Protein AF-A0A7W5EPY9-F1 (afdb_monomer_lite)

Radius of gyration: 35.5 Å; chains: 1; bounding box: 70×46×92 Å

Secondary structure (DSSP, 8-state):
----------HHHHHHHHHHHHHHHTS-SSHHHHHHHHHHHHHHHHHHHHHHHHHHHHHHHTT-PPP------PPSEEEEE----EETTEE-PPPPPEEEEE-PPPPPPSS-EEEEEEETTEEEEEEE-PPPTT-SEEEEEETTS--EEEE-SS-SEEEEEEEETT-S-TT-EEEEEE-SS-BPPPEE--

Structure (mmCIF, N/CA/C/O backbone):
data_AF-A0A7W5EPY9-F1
#
_entry.id   AF-A0A7W5EPY9-F1
#
loop_
_atom_site.group_PDB
_atom_site.id
_atom_site.type_symbol
_atom_site.label_atom_id
_atom_site.label_alt_id
_atom_site.label_comp_id
_atom_site.label_asym_id
_atom_site.label_entity_id
_atom_site.label_seq_id
_atom_site.pdbx_PDB_ins_code
_atom_site.Cartn_x
_atom_site.Cartn_y
_atom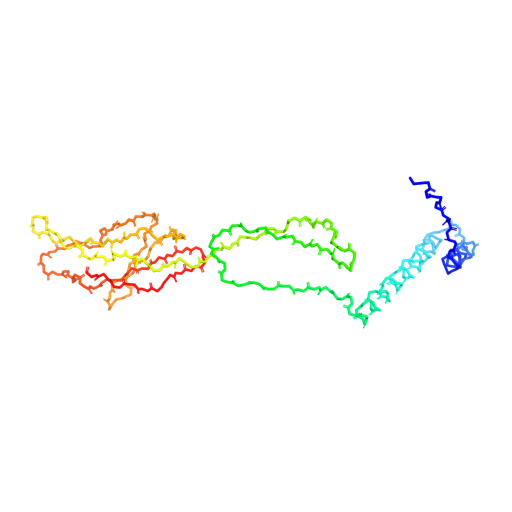_site.Cartn_z
_atom_site.occupancy
_atom_site.B_iso_or_equiv
_atom_site.auth_seq_id
_atom_site.auth_comp_id
_atom_site.auth_asym_id
_atom_site.auth_atom_id
_atom_site.pdbx_PDB_model_num
ATOM 1 N N . MET A 1 1 ? 25.653 -22.919 -32.815 1.00 35.59 1 MET A N 1
ATOM 2 C CA . MET A 1 1 ? 25.249 -22.016 -33.916 1.00 35.59 1 MET A CA 1
ATOM 3 C C . MET A 1 1 ? 26.422 -21.106 -34.260 1.00 35.59 1 MET A C 1
ATOM 5 O O . MET A 1 1 ? 26.786 -20.272 -33.445 1.00 35.59 1 MET A O 1
ATOM 9 N N . GLY A 1 2 ? 27.061 -21.311 -35.416 1.00 46.53 2 GLY A N 1
ATOM 10 C CA . GLY A 1 2 ? 28.204 -20.510 -35.875 1.00 46.53 2 GLY A CA 1
ATOM 11 C C . GLY A 1 2 ? 27.759 -19.215 -36.550 1.00 46.53 2 GLY A C 1
ATOM 12 O O . GLY A 1 2 ? 27.753 -19.130 -37.775 1.00 46.53 2 GLY A O 1
ATOM 13 N N . ILE A 1 3 ? 27.360 -18.216 -35.762 1.00 48.81 3 ILE A N 1
ATOM 14 C CA . ILE A 1 3 ? 26.998 -16.893 -36.283 1.00 48.81 3 ILE A CA 1
ATOM 15 C C . ILE A 1 3 ? 28.298 -16.128 -36.557 1.00 48.81 3 ILE A C 1
ATOM 17 O O . ILE A 1 3 ? 28.948 -15.633 -35.640 1.00 48.81 3 ILE A O 1
ATOM 21 N N . ARG A 1 4 ? 28.704 -16.042 -37.830 1.00 46.44 4 ARG A N 1
ATOM 22 C CA . ARG A 1 4 ? 29.750 -15.100 -38.250 1.00 46.44 4 ARG A CA 1
ATOM 23 C C . ARG A 1 4 ? 29.163 -13.691 -38.193 1.00 46.44 4 ARG A C 1
ATOM 25 O O . ARG A 1 4 ? 28.310 -13.352 -39.010 1.00 46.44 4 ARG A O 1
ATOM 32 N N . LEU A 1 5 ? 29.616 -12.878 -37.240 1.00 44.06 5 LEU A N 1
ATOM 33 C CA . LEU A 1 5 ? 29.269 -11.459 -37.167 1.00 44.06 5 LEU A CA 1
ATOM 34 C C . LEU A 1 5 ? 29.766 -10.763 -38.441 1.00 44.06 5 LEU A C 1
ATOM 36 O O . LEU A 1 5 ? 30.968 -10.577 -38.642 1.00 44.06 5 LEU A O 1
ATOM 40 N N . LYS A 1 6 ? 28.841 -10.409 -39.335 1.00 54.41 6 LYS A N 1
ATOM 41 C CA . LYS A 1 6 ? 29.147 -9.586 -40.504 1.00 54.41 6 LYS A CA 1
ATOM 42 C C . LYS A 1 6 ? 29.306 -8.154 -40.000 1.00 54.41 6 LYS A C 1
ATOM 44 O O . LYS A 1 6 ? 28.346 -7.575 -39.505 1.00 54.41 6 LYS A O 1
ATOM 49 N N . ARG A 1 7 ? 30.516 -7.594 -40.087 1.00 56.88 7 ARG A N 1
ATOM 50 C CA . ARG A 1 7 ? 30.752 -6.176 -39.780 1.00 56.88 7 ARG A CA 1
ATOM 51 C C . ARG A 1 7 ? 29.941 -5.347 -40.781 1.00 56.88 7 ARG A C 1
ATOM 53 O O . ARG A 1 7 ? 30.247 -5.362 -41.972 1.00 56.88 7 ARG A O 1
ATOM 60 N N . ILE A 1 8 ? 28.882 -4.693 -40.316 1.00 70.56 8 ILE A N 1
ATOM 61 C CA . ILE A 1 8 ? 28.099 -3.760 -41.128 1.00 70.56 8 ILE A CA 1
ATOM 62 C C . ILE A 1 8 ? 28.794 -2.409 -41.007 1.00 70.56 8 ILE A C 1
ATOM 64 O O . ILE A 1 8 ? 28.884 -1.854 -39.915 1.00 70.56 8 ILE A O 1
ATOM 68 N N . LYS A 1 9 ? 29.339 -1.912 -42.119 1.00 71.75 9 LYS A N 1
ATOM 69 C CA . LYS A 1 9 ? 29.852 -0.544 -42.178 1.00 71.75 9 LYS A CA 1
ATOM 70 C C . LYS A 1 9 ? 28.669 0.424 -42.195 1.00 71.75 9 LYS A C 1
ATOM 72 O O . LYS A 1 9 ? 27.777 0.274 -43.028 1.00 71.75 9 LYS A O 1
ATOM 77 N N . CYS A 1 10 ? 28.667 1.395 -41.286 1.00 80.00 10 CYS A N 1
ATOM 78 C CA . CYS A 1 10 ? 27.717 2.503 -41.299 1.00 80.00 10 CYS A CA 1
ATOM 79 C C . CYS A 1 10 ? 28.347 3.675 -42.055 1.00 80.00 10 CYS A C 1
ATOM 81 O O . CYS A 1 10 ? 29.311 4.261 -41.570 1.00 80.00 10 CYS A O 1
ATOM 83 N N . ALA A 1 11 ? 27.801 4.013 -43.226 1.00 84.25 11 ALA A N 1
ATOM 84 C CA . ALA A 1 11 ? 28.326 5.097 -44.057 1.00 84.25 11 ALA A CA 1
ATOM 85 C C . ALA A 1 11 ? 28.261 6.464 -43.352 1.00 84.25 11 ALA A C 1
ATOM 87 O O . ALA A 1 11 ? 29.165 7.276 -43.505 1.00 84.25 11 ALA A O 1
ATOM 88 N N . ALA A 1 12 ? 27.226 6.701 -42.539 1.00 83.12 12 ALA A N 1
ATOM 89 C CA . ALA A 1 12 ? 27.098 7.936 -41.768 1.00 83.12 12 ALA A CA 1
ATOM 90 C C . ALA A 1 12 ? 28.171 8.042 -40.672 1.00 83.12 12 ALA A C 1
ATOM 92 O O . ALA A 1 12 ? 28.784 9.090 -40.510 1.00 83.12 12 ALA A O 1
ATOM 93 N N . MET A 1 13 ? 28.446 6.939 -39.971 1.00 84.81 13 MET A N 1
ATOM 94 C CA . MET A 1 13 ? 29.490 6.892 -38.947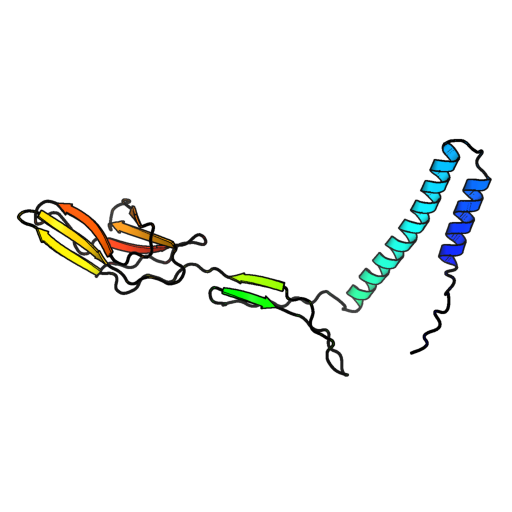 1.00 84.81 13 MET A CA 1
ATOM 95 C C . MET A 1 13 ? 30.889 7.041 -39.554 1.00 84.81 13 MET A C 1
ATOM 97 O O . MET A 1 13 ? 31.738 7.713 -38.985 1.00 84.81 13 MET A O 1
ATOM 101 N N . GLU A 1 14 ? 31.123 6.435 -40.723 1.00 88.12 14 GLU A N 1
ATOM 102 C CA . GLU A 1 14 ? 32.367 6.603 -41.484 1.00 88.12 14 GLU A CA 1
ATOM 103 C C . GLU A 1 14 ? 32.551 8.077 -41.877 1.00 88.12 14 GLU A C 1
ATOM 105 O O . GLU A 1 14 ? 33.608 8.637 -41.614 1.00 88.12 14 GLU A O 1
ATOM 110 N N . GLY A 1 15 ? 31.502 8.744 -42.372 1.00 88.69 15 GLY A N 1
ATOM 111 C CA . GLY A 1 15 ? 31.538 10.176 -42.685 1.00 88.69 15 GLY A CA 1
ATOM 112 C C . GLY A 1 15 ? 31.832 11.076 -41.480 1.00 88.69 15 GLY A C 1
ATOM 113 O O . GLY A 1 15 ? 32.671 11.962 -41.585 1.00 88.69 15 GLY A O 1
ATOM 114 N N . LEU A 1 16 ? 31.207 10.826 -40.324 1.00 89.81 16 LEU A N 1
ATOM 115 C CA . LEU A 1 16 ? 31.462 11.599 -39.097 1.00 89.81 16 LEU A CA 1
ATOM 116 C C . LEU A 1 16 ? 32.890 11.408 -38.569 1.00 89.81 16 LEU A C 1
ATOM 118 O O . LEU A 1 16 ? 33.488 12.341 -38.034 1.00 89.81 16 LEU A O 1
ATOM 122 N N . VAL A 1 17 ? 33.445 10.203 -38.721 1.00 89.06 17 VAL A N 1
ATOM 123 C CA . VAL A 1 17 ? 34.834 9.911 -38.352 1.00 89.06 17 VAL A CA 1
ATOM 124 C C . VAL A 1 17 ? 35.808 10.613 -39.294 1.00 89.06 17 VAL A C 1
ATOM 126 O O . VAL A 1 17 ? 36.791 11.175 -38.815 1.00 89.06 17 VAL A O 1
ATOM 129 N N . GLU A 1 18 ? 35.552 10.607 -40.603 1.00 91.38 18 GLU A N 1
ATOM 130 C CA . GLU A 1 18 ? 36.389 11.335 -41.562 1.00 91.38 18 GLU A CA 1
ATOM 131 C C . GLU A 1 18 ? 36.300 12.851 -41.350 1.00 91.38 18 GLU A C 1
ATOM 133 O O . GLU A 1 18 ? 37.334 13.501 -41.273 1.00 91.38 18 GLU A O 1
ATOM 138 N N . GLU A 1 19 ? 35.109 13.406 -41.110 1.00 89.94 19 GLU A N 1
ATOM 139 C CA . GLU A 1 19 ? 34.943 14.824 -40.760 1.00 89.94 19 GLU A CA 1
ATOM 140 C C . GLU A 1 19 ? 35.728 15.188 -39.488 1.00 89.94 19 GLU A C 1
ATOM 142 O O . GLU A 1 19 ? 36.407 16.213 -39.433 1.00 89.94 19 GLU A O 1
ATOM 147 N N . GLY A 1 20 ? 35.681 14.336 -38.458 1.00 89.69 20 GLY A N 1
ATOM 148 C CA . GLY A 1 20 ? 36.474 14.525 -37.244 1.00 89.69 20 GLY A CA 1
ATOM 149 C C . GLY A 1 20 ? 37.980 14.540 -37.521 1.00 89.69 20 GLY A C 1
ATOM 150 O O . GLY A 1 20 ? 38.685 15.397 -36.992 1.00 89.69 20 GLY A O 1
ATOM 151 N N . LYS A 1 21 ? 38.470 13.632 -38.375 1.00 90.50 21 LYS A N 1
ATOM 152 C CA . LYS A 1 21 ? 39.883 13.583 -38.785 1.00 90.50 21 LYS A CA 1
ATOM 153 C C . LYS A 1 21 ? 40.295 14.810 -39.587 1.00 90.50 21 LYS A C 1
ATOM 155 O O . LYS A 1 21 ? 41.324 15.391 -39.274 1.00 90.50 21 LYS A O 1
ATOM 160 N N . GLU A 1 22 ? 39.486 15.237 -40.555 1.00 91.38 22 GLU A N 1
ATOM 161 C CA . GLU A 1 22 ? 39.763 16.433 -41.359 1.00 91.38 22 GLU A CA 1
ATOM 162 C C . GLU A 1 22 ? 39.941 17.675 -40.475 1.00 91.38 22 GLU A C 1
ATOM 164 O O . GLU A 1 22 ? 40.865 18.461 -40.680 1.00 91.38 22 GLU A O 1
ATOM 169 N N . VAL A 1 23 ? 39.101 17.829 -39.445 1.00 88.56 23 VAL A N 1
ATOM 170 C CA . VAL A 1 23 ? 39.219 18.940 -38.490 1.00 88.56 23 VAL A CA 1
ATOM 171 C C . VAL A 1 23 ? 40.462 18.791 -37.603 1.00 88.56 23 VAL A C 1
ATOM 173 O O . VAL A 1 23 ? 41.144 19.779 -37.350 1.00 88.56 23 VAL A O 1
ATOM 176 N N . ILE A 1 24 ? 40.786 17.580 -37.142 1.00 90.06 24 ILE A N 1
ATOM 177 C CA . ILE A 1 24 ? 41.965 17.310 -36.298 1.00 90.06 24 ILE A CA 1
ATOM 178 C C . ILE A 1 24 ? 43.281 17.522 -37.060 1.00 90.06 24 ILE A C 1
ATOM 180 O O . ILE A 1 24 ? 44.253 17.987 -36.465 1.00 90.06 24 ILE A O 1
ATOM 184 N N . ASP A 1 25 ? 43.329 17.169 -38.343 1.00 89.88 25 ASP A N 1
ATOM 185 C CA . ASP A 1 25 ? 44.516 17.306 -39.196 1.00 89.88 25 ASP A CA 1
ATOM 186 C C . ASP A 1 25 ? 44.710 18.749 -39.693 1.00 89.88 25 ASP A C 1
ATOM 188 O O . ASP A 1 25 ? 45.819 19.139 -40.057 1.00 89.88 25 ASP A O 1
ATOM 192 N N . GLY A 1 26 ? 43.647 19.561 -39.669 1.00 88.06 26 GLY A N 1
ATOM 193 C CA . GLY A 1 26 ? 43.680 20.992 -39.979 1.00 88.06 26 GLY A CA 1
ATOM 194 C C . GLY A 1 26 ? 44.061 21.906 -38.806 1.00 88.06 26 GLY A C 1
ATOM 195 O O . GLY A 1 26 ? 44.134 23.120 -38.998 1.00 88.06 26 GLY A O 1
ATOM 196 N N . VAL A 1 27 ? 44.282 21.360 -37.604 1.00 88.88 27 VAL A N 1
ATOM 197 C CA . VAL A 1 27 ? 44.607 22.116 -36.383 1.00 88.88 27 VAL A CA 1
ATOM 198 C C . VAL A 1 27 ? 45.986 21.701 -35.866 1.00 88.88 27 VAL A C 1
ATOM 200 O O . VAL A 1 27 ? 46.282 20.513 -35.748 1.00 88.88 27 VAL A O 1
ATOM 203 N N . GLU A 1 28 ? 46.831 22.685 -35.546 1.00 90.38 28 GLU A N 1
ATOM 204 C CA . GLU A 1 28 ? 48.160 22.451 -34.964 1.00 90.38 28 GLU A CA 1
ATOM 205 C C . GLU A 1 28 ? 48.079 21.705 -33.621 1.00 90.38 28 GLU A C 1
ATOM 207 O O . GLU A 1 28 ? 47.064 21.745 -32.926 1.00 90.38 28 GLU A O 1
ATOM 212 N N . GLU A 1 29 ? 49.161 21.019 -33.241 1.00 85.69 29 GLU A N 1
ATOM 213 C CA . GLU A 1 29 ? 49.263 20.254 -31.989 1.00 85.69 29 GLU A CA 1
ATOM 214 C C . GLU A 1 29 ? 49.367 21.159 -30.746 1.00 85.69 29 GLU A C 1
ATOM 216 O O . GLU A 1 29 ? 50.409 21.264 -30.106 1.00 85.69 29 GLU A O 1
ATOM 221 N N . ASP A 1 30 ? 48.248 21.800 -30.413 1.00 91.19 30 ASP A N 1
ATOM 222 C CA . ASP A 1 30 ? 48.021 22.704 -29.279 1.00 91.19 30 ASP A CA 1
ATOM 223 C C . ASP A 1 30 ? 46.657 22.352 -28.621 1.00 91.19 30 ASP A C 1
ATOM 225 O O . ASP A 1 30 ? 45.886 21.591 -29.220 1.00 91.19 30 ASP A O 1
ATOM 229 N N . PRO A 1 31 ? 46.269 22.869 -27.431 1.00 91.88 31 PRO A N 1
ATOM 230 C CA . PRO A 1 31 ? 44.996 22.527 -26.778 1.00 91.88 31 PRO A CA 1
ATOM 231 C C . PRO A 1 31 ? 43.730 22.738 -27.624 1.00 91.88 31 PRO A C 1
ATOM 233 O O . PRO A 1 31 ? 42.675 22.176 -27.323 1.00 91.88 31 PRO A O 1
ATOM 236 N N . LEU A 1 32 ? 43.810 23.515 -28.706 1.00 88.75 32 LEU A N 1
ATOM 237 C CA . LEU A 1 32 ? 42.732 23.636 -29.685 1.00 88.75 32 LEU A CA 1
ATOM 238 C C . LEU A 1 32 ? 42.424 22.305 -30.404 1.00 88.75 32 LEU A C 1
ATOM 240 O O . LEU A 1 32 ? 41.261 22.037 -30.713 1.00 88.75 32 LEU A O 1
ATOM 244 N N . ARG A 1 33 ? 43.426 21.443 -30.628 1.00 89.75 33 ARG A N 1
ATOM 245 C CA . ARG A 1 33 ? 43.253 20.118 -31.250 1.00 89.75 33 ARG A CA 1
ATOM 246 C C . ARG A 1 33 ? 42.498 19.154 -30.339 1.00 89.75 33 ARG A C 1
ATOM 248 O O . ARG A 1 33 ? 41.654 18.397 -30.816 1.00 89.75 33 ARG A O 1
ATOM 255 N N . ASP A 1 34 ? 42.716 19.242 -29.029 1.00 89.75 34 ASP A N 1
ATOM 256 C CA . ASP A 1 34 ? 41.955 18.466 -28.043 1.00 89.75 34 ASP A CA 1
ATOM 257 C C . ASP A 1 34 ? 40.475 18.875 -28.046 1.00 89.75 34 ASP A C 1
ATOM 259 O O . ASP A 1 34 ? 39.581 18.025 -28.037 1.00 89.75 34 ASP A O 1
ATOM 263 N N . ALA A 1 35 ? 40.195 20.179 -28.143 1.00 90.69 35 ALA A N 1
ATOM 264 C CA . ALA A 1 35 ? 38.830 20.678 -28.282 1.00 90.69 35 ALA A CA 1
ATOM 265 C C . ALA A 1 35 ? 38.170 20.211 -29.595 1.00 90.69 35 ALA A C 1
ATOM 267 O O . ALA A 1 35 ? 36.990 19.849 -29.593 1.00 90.69 35 ALA A O 1
ATOM 268 N N . ALA A 1 36 ? 38.921 20.164 -30.701 1.00 88.88 36 ALA A N 1
ATOM 269 C CA . ALA A 1 36 ? 38.451 19.623 -31.976 1.00 88.88 36 ALA A CA 1
ATOM 270 C C . ALA A 1 36 ? 38.116 18.124 -31.889 1.00 88.88 36 ALA A C 1
ATOM 272 O O . ALA A 1 36 ? 37.066 17.698 -32.376 1.00 88.88 36 ALA A O 1
ATOM 273 N N . LEU A 1 37 ? 38.952 17.338 -31.205 1.00 89.69 37 LEU A N 1
ATOM 274 C CA . LEU A 1 37 ? 38.720 15.912 -30.976 1.00 8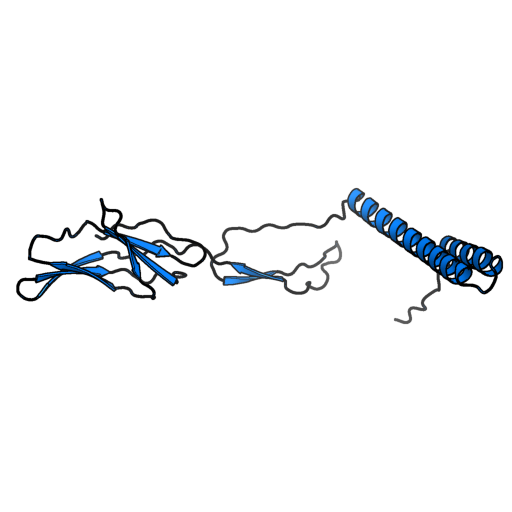9.69 37 LEU A CA 1
ATOM 275 C C . LEU A 1 37 ? 37.461 15.665 -30.130 1.00 89.69 37 LEU A C 1
ATOM 277 O O . LEU A 1 37 ? 36.630 14.827 -30.487 1.00 89.69 37 LEU A O 1
ATOM 281 N N . ILE A 1 38 ? 37.264 16.446 -29.064 1.00 91.62 38 ILE A N 1
ATOM 282 C CA . ILE A 1 38 ? 36.033 16.416 -28.258 1.00 91.62 38 ILE A CA 1
ATOM 283 C C . ILE A 1 38 ? 34.816 16.796 -29.113 1.00 91.62 38 ILE A C 1
ATOM 285 O O . ILE A 1 38 ? 33.770 16.151 -29.029 1.00 91.62 38 ILE A O 1
ATOM 289 N N . GLY A 1 39 ? 34.944 17.814 -29.967 1.00 89.50 39 GLY A N 1
ATOM 290 C CA . GLY A 1 39 ? 33.897 18.225 -30.902 1.00 89.50 39 GLY A CA 1
ATOM 291 C C . GLY A 1 39 ? 33.489 17.109 -31.870 1.00 89.50 39 GLY A C 1
ATOM 292 O O . GLY A 1 39 ? 32.295 16.879 -32.065 1.00 89.50 39 GLY A O 1
ATOM 293 N N . GLY A 1 40 ? 34.462 16.381 -32.426 1.00 89.12 40 GLY A N 1
ATOM 294 C CA . GLY A 1 40 ? 34.223 15.205 -33.267 1.00 89.12 40 GLY A CA 1
ATOM 295 C C . GLY A 1 40 ? 33.502 14.081 -32.516 1.00 89.12 40 GLY A C 1
ATOM 296 O O . GLY A 1 40 ? 32.501 13.558 -33.006 1.00 89.12 40 GLY A O 1
ATOM 297 N N . GLY A 1 41 ? 33.938 13.773 -31.289 1.00 91.00 41 GLY A N 1
ATOM 298 C CA . GLY A 1 41 ? 33.266 12.800 -30.420 1.00 91.00 41 GLY A CA 1
ATOM 299 C C . GLY A 1 41 ? 31.813 13.180 -30.119 1.00 91.00 41 GLY A C 1
ATOM 300 O O . GLY A 1 41 ? 30.908 12.363 -30.266 1.00 91.00 41 GLY A O 1
ATOM 301 N N . ASN A 1 42 ? 31.555 14.451 -29.808 1.00 90.38 42 ASN A N 1
ATOM 302 C CA . ASN A 1 42 ? 30.199 14.939 -29.551 1.00 90.38 42 ASN A CA 1
ATOM 303 C C . ASN A 1 42 ? 29.271 14.806 -30.766 1.00 90.38 42 ASN A C 1
ATOM 305 O O . ASN A 1 42 ? 28.080 14.552 -30.590 1.00 90.38 42 ASN A O 1
ATOM 309 N N . LYS A 1 43 ? 29.773 14.987 -31.995 1.00 90.00 43 LYS A N 1
ATOM 310 C CA . LYS A 1 43 ? 28.966 14.801 -33.215 1.00 90.00 43 LYS A CA 1
ATOM 311 C C . LYS A 1 43 ? 28.536 13.346 -33.392 1.00 90.00 43 LYS A C 1
ATOM 313 O O . LYS A 1 43 ? 27.389 13.091 -33.753 1.00 90.00 43 LYS A O 1
ATOM 318 N N . VAL A 1 44 ? 29.434 12.412 -33.089 1.00 88.38 44 VAL A N 1
ATOM 319 C CA . VAL A 1 44 ? 29.145 10.976 -33.089 1.00 88.38 44 VAL A CA 1
ATOM 320 C C . VAL A 1 44 ? 28.068 10.630 -32.054 1.00 88.38 44 VAL A C 1
ATOM 322 O O . VAL A 1 44 ? 27.062 10.017 -32.405 1.00 88.38 44 VAL A O 1
ATOM 325 N N . GLU A 1 45 ? 28.208 11.104 -30.815 1.00 87.38 45 GLU A N 1
ATOM 326 C CA . GLU A 1 45 ? 27.212 10.880 -29.754 1.00 87.38 45 GLU A CA 1
ATOM 327 C C . GLU A 1 45 ? 25.828 11.437 -30.134 1.00 87.38 45 GLU A C 1
ATOM 329 O O . GLU A 1 45 ? 24.799 10.789 -29.936 1.00 87.38 45 GLU A O 1
ATOM 334 N N . HIS A 1 46 ? 25.773 12.623 -30.754 1.00 90.06 46 HIS A N 1
ATOM 335 C CA . HIS A 1 46 ? 24.506 13.198 -31.218 1.00 90.06 46 HIS A CA 1
ATOM 336 C C . HIS A 1 46 ? 23.849 12.379 -32.335 1.00 90.06 46 HIS A C 1
ATOM 338 O O . HIS A 1 46 ? 22.618 12.305 -32.376 1.00 90.06 46 HIS A O 1
ATOM 344 N N . TYR A 1 47 ? 24.629 11.753 -33.221 1.00 89.12 47 TYR A N 1
ATOM 345 C CA . TYR A 1 47 ? 24.098 10.855 -34.248 1.00 89.12 47 TYR A CA 1
ATOM 346 C C . TYR A 1 47 ? 23.417 9.630 -33.625 1.00 89.12 47 TYR A C 1
ATOM 348 O O . TYR A 1 47 ? 22.306 9.261 -34.025 1.00 89.12 47 TYR A O 1
ATOM 356 N N . ASP A 1 48 ? 24.037 9.046 -32.601 1.00 84.75 48 ASP A N 1
ATOM 357 C CA . ASP A 1 48 ? 23.475 7.916 -31.866 1.00 84.75 48 ASP A CA 1
ATOM 358 C C . ASP A 1 48 ? 22.210 8.325 -31.104 1.00 84.75 48 ASP A C 1
ATOM 360 O O . ASP A 1 48 ? 21.167 7.680 -31.242 1.00 84.75 48 ASP A O 1
ATOM 364 N N . ILE A 1 49 ? 22.241 9.445 -30.377 1.00 88.12 49 ILE A N 1
ATOM 365 C CA . ILE A 1 49 ? 21.070 9.978 -29.661 1.00 88.12 49 ILE A CA 1
ATOM 366 C C . ILE A 1 49 ? 19.906 10.241 -30.625 1.00 88.12 49 ILE A C 1
ATOM 368 O O . ILE A 1 49 ? 18.770 9.854 -30.335 1.00 88.12 49 ILE A O 1
ATOM 372 N N . ALA A 1 50 ? 20.164 10.860 -31.782 1.00 88.75 50 ALA A N 1
ATOM 373 C CA . ALA A 1 50 ? 19.140 11.118 -32.793 1.00 88.75 50 ALA A CA 1
ATOM 374 C C . ALA A 1 50 ? 18.555 9.813 -33.357 1.00 88.75 50 ALA A C 1
ATOM 376 O O . ALA A 1 50 ? 17.335 9.689 -33.513 1.00 88.75 50 ALA A O 1
ATOM 377 N N . SER A 1 51 ? 19.407 8.819 -33.611 1.00 85.44 51 SER A N 1
ATOM 378 C CA . SER A 1 51 ? 19.000 7.508 -34.120 1.00 85.44 51 SER A CA 1
ATOM 379 C C . SER A 1 51 ? 18.139 6.749 -33.105 1.00 85.44 51 SER A C 1
ATOM 381 O O . SER A 1 51 ? 17.024 6.331 -33.429 1.00 85.44 51 SER A O 1
ATOM 383 N N . TYR A 1 52 ? 18.592 6.631 -31.854 1.00 83.62 52 TYR A N 1
ATOM 384 C CA . TYR A 1 52 ? 17.831 5.977 -30.785 1.00 83.62 52 TYR A CA 1
ATOM 385 C C . TYR A 1 52 ? 16.535 6.727 -30.459 1.00 83.62 52 TYR A C 1
ATOM 387 O O . TYR A 1 52 ? 15.483 6.101 -30.311 1.00 83.62 52 TYR A O 1
ATOM 395 N N . GLY A 1 53 ? 16.576 8.060 -30.410 1.00 87.62 53 GLY A N 1
ATOM 396 C CA . GLY A 1 53 ? 15.393 8.894 -30.208 1.00 87.62 53 GLY A CA 1
ATOM 397 C C . GLY A 1 53 ? 14.336 8.672 -31.292 1.00 87.62 53 GLY A C 1
ATOM 398 O O . GLY A 1 53 ? 13.156 8.490 -30.981 1.00 87.62 53 GLY A O 1
ATOM 399 N N . THR A 1 54 ? 14.763 8.591 -32.556 1.00 87.81 54 THR A N 1
ATOM 400 C CA . THR A 1 54 ? 13.885 8.303 -33.700 1.00 87.81 54 THR A CA 1
ATOM 401 C C . THR A 1 54 ? 13.289 6.899 -33.610 1.00 87.81 54 THR A C 1
ATOM 403 O O . THR A 1 54 ? 12.085 6.733 -33.796 1.00 87.81 54 THR A O 1
ATOM 406 N N . LEU A 1 55 ? 14.089 5.887 -33.258 1.00 81.88 55 LEU A N 1
ATOM 407 C CA . LEU A 1 55 ? 13.604 4.515 -33.079 1.00 81.88 55 LEU A CA 1
ATOM 408 C C . LEU A 1 55 ? 12.554 4.410 -31.967 1.00 81.88 55 LEU A C 1
ATOM 410 O O . LEU A 1 55 ? 11.525 3.767 -32.163 1.00 81.88 55 LEU A O 1
ATOM 414 N N . ILE A 1 56 ? 12.763 5.075 -30.828 1.00 80.75 56 ILE A N 1
ATOM 415 C CA . ILE A 1 56 ? 11.781 5.120 -29.734 1.00 80.75 56 ILE A CA 1
ATOM 416 C C . ILE A 1 56 ? 10.494 5.814 -30.193 1.00 80.75 56 ILE A C 1
ATOM 418 O O . ILE A 1 56 ? 9.397 5.342 -29.889 1.00 80.75 56 ILE A O 1
ATOM 422 N N . ALA A 1 57 ? 10.603 6.930 -30.919 1.00 85.06 57 ALA A N 1
ATOM 423 C CA . ALA A 1 57 ? 9.444 7.649 -31.439 1.00 85.06 57 ALA A CA 1
ATOM 424 C C . ALA A 1 57 ? 8.636 6.791 -32.428 1.00 85.06 57 ALA A C 1
ATOM 426 O O . ALA A 1 57 ? 7.411 6.722 -32.321 1.00 85.06 57 ALA A O 1
ATOM 427 N N . LEU A 1 58 ? 9.310 6.080 -33.334 1.00 83.25 58 LEU A N 1
ATOM 428 C CA . LEU A 1 58 ? 8.677 5.146 -34.266 1.00 83.25 58 LEU A CA 1
ATOM 429 C C . LEU A 1 58 ? 8.045 3.952 -33.543 1.00 83.25 58 LEU A C 1
ATOM 431 O O . LEU A 1 58 ? 6.906 3.601 -33.836 1.00 83.25 58 LEU A O 1
ATOM 435 N N . ALA A 1 59 ? 8.732 3.365 -32.559 1.00 80.25 59 ALA A N 1
ATOM 436 C CA . ALA A 1 59 ? 8.187 2.282 -31.743 1.00 80.25 59 ALA A CA 1
ATOM 437 C C . ALA A 1 59 ? 6.888 2.708 -31.040 1.00 80.25 59 ALA A C 1
ATOM 439 O O . ALA A 1 59 ? 5.900 1.977 -31.074 1.00 80.25 59 ALA A O 1
ATOM 440 N N . LYS A 1 60 ? 6.848 3.930 -30.491 1.00 80.69 60 LYS A N 1
ATOM 441 C CA . LYS A 1 60 ? 5.630 4.511 -29.907 1.00 80.69 60 LYS A CA 1
ATOM 442 C C . LYS A 1 60 ? 4.507 4.673 -30.938 1.00 80.69 60 LYS A C 1
ATOM 444 O O . LYS A 1 60 ? 3.377 4.308 -30.633 1.00 80.69 60 LYS A O 1
ATOM 449 N N . GLN A 1 61 ? 4.803 5.175 -32.141 1.00 80.19 61 GLN A N 1
ATOM 450 C CA . GLN A 1 61 ? 3.810 5.317 -33.223 1.00 80.19 61 GLN A CA 1
ATOM 451 C C . GLN A 1 61 ? 3.241 3.969 -33.684 1.00 80.19 61 GLN A C 1
ATOM 453 O O . GLN A 1 61 ? 2.061 3.866 -34.001 1.00 80.19 61 GLN A O 1
ATOM 458 N N . LEU A 1 62 ? 4.063 2.920 -33.670 1.00 80.12 62 LEU A N 1
ATOM 459 C CA . LEU A 1 62 ? 3.660 1.551 -33.996 1.00 80.12 62 LEU A CA 1
ATOM 460 C C . LEU A 1 62 ? 2.947 0.830 -32.836 1.00 80.12 62 LEU A C 1
ATOM 462 O O . LEU A 1 62 ? 2.637 -0.353 -32.948 1.00 80.12 62 LEU A O 1
ATOM 466 N N . GLY A 1 63 ? 2.688 1.517 -31.719 1.00 74.81 63 GLY A N 1
ATOM 467 C CA . GLY A 1 63 ? 1.997 0.943 -30.565 1.00 74.81 63 GLY A CA 1
ATOM 468 C C . GLY A 1 63 ? 2.863 0.022 -29.701 1.00 74.81 63 GLY A C 1
ATOM 469 O O . GLY A 1 63 ? 2.344 -0.590 -28.770 1.00 74.81 63 GLY A O 1
ATOM 470 N N . TYR A 1 64 ? 4.180 -0.043 -29.935 1.00 74.75 64 TYR A N 1
ATOM 471 C CA . TYR A 1 64 ? 5.143 -0.701 -29.044 1.00 74.75 64 TYR A CA 1
ATOM 472 C C . TYR A 1 64 ? 5.434 0.184 -27.821 1.00 74.75 64 TYR A C 1
ATOM 474 O O . TYR A 1 64 ? 6.562 0.610 -27.571 1.00 74.75 64 TYR A O 1
ATOM 482 N N . GLY A 1 65 ? 4.376 0.517 -27.082 1.00 67.94 65 GLY A N 1
ATOM 483 C CA . GLY A 1 65 ? 4.442 1.264 -25.834 1.00 67.94 65 GLY A CA 1
ATOM 484 C C . GLY A 1 65 ? 4.742 0.361 -24.639 1.00 67.94 65 GLY A C 1
ATOM 485 O O . GLY A 1 65 ? 4.520 -0.849 -24.673 1.00 67.94 65 GLY A O 1
ATOM 486 N N . ALA A 1 66 ? 5.219 0.963 -23.550 1.00 69.25 66 ALA A N 1
ATOM 487 C CA . ALA A 1 66 ? 5.273 0.281 -22.265 1.00 69.25 66 ALA A CA 1
ATOM 488 C C . ALA A 1 66 ? 3.840 -0.060 -21.825 1.00 69.25 66 ALA A C 1
ATOM 490 O O . ALA A 1 66 ? 3.019 0.835 -21.624 1.00 69.25 66 ALA A O 1
ATOM 491 N N . GLY A 1 67 ? 3.535 -1.352 -21.707 1.00 70.69 67 GLY A N 1
ATOM 492 C CA . GLY A 1 67 ? 2.272 -1.807 -21.136 1.00 70.69 67 GLY A CA 1
ATOM 493 C C . GLY A 1 67 ? 2.247 -1.549 -19.633 1.00 70.69 67 GLY A C 1
ATOM 494 O O . GLY A 1 67 ? 3.248 -1.760 -18.947 1.00 70.69 67 GLY A O 1
ATOM 495 N N . SER A 1 68 ? 1.105 -1.114 -19.111 1.00 77.44 68 SER A N 1
ATOM 496 C CA . SER A 1 68 ? 0.851 -1.064 -17.674 1.00 77.44 68 SER A CA 1
ATOM 497 C C . SER A 1 68 ? -0.301 -1.998 -17.326 1.00 77.44 68 SER A C 1
ATOM 499 O O . SER A 1 68 ? -1.259 -2.158 -18.081 1.00 77.44 68 SER A O 1
ATOM 501 N N . TRP A 1 69 ? -0.188 -2.644 -16.172 1.00 83.31 69 TRP A N 1
ATOM 502 C CA . TRP A 1 69 ? -1.251 -3.447 -15.588 1.00 83.31 69 TRP A CA 1
ATOM 503 C C . TRP A 1 69 ? -1.443 -3.006 -14.143 1.00 83.31 69 TRP A C 1
ATOM 505 O O . TRP A 1 69 ? -0.469 -2.793 -13.420 1.00 83.31 69 TRP A O 1
ATOM 515 N N . ALA A 1 70 ? -2.700 -2.851 -13.739 1.00 84.19 70 ALA A N 1
ATOM 516 C CA . ALA A 1 70 ? -3.068 -2.414 -12.403 1.00 84.19 70 ALA A CA 1
ATOM 517 C C . ALA A 1 70 ? -3.889 -3.498 -11.700 1.00 84.19 70 ALA A C 1
ATOM 519 O O . ALA A 1 70 ? -4.747 -4.142 -12.301 1.00 84.19 70 ALA A O 1
ATOM 520 N N . THR A 1 71 ? -3.641 -3.665 -10.403 1.00 84.06 71 THR A N 1
ATOM 521 C CA . THR A 1 71 ? -4.390 -4.549 -9.503 1.00 84.06 71 THR A CA 1
ATOM 522 C C . THR A 1 71 ? -4.688 -3.804 -8.212 1.00 84.06 71 THR A C 1
ATOM 524 O O . THR A 1 71 ? -3.863 -3.026 -7.739 1.00 84.06 71 THR A O 1
ATOM 527 N N . SER A 1 72 ? -5.855 -4.060 -7.627 1.00 87.62 72 SER A N 1
ATOM 528 C CA . SER A 1 72 ? -6.281 -3.515 -6.334 1.00 87.62 72 SER A CA 1
ATOM 529 C C . SER A 1 72 ? -6.786 -4.635 -5.416 1.00 87.62 72 SER A C 1
ATOM 531 O O . SER A 1 72 ? -6.867 -5.790 -5.834 1.00 87.62 72 SER A O 1
ATOM 533 N N . GLY A 1 73 ? -7.078 -4.309 -4.151 1.00 84.94 73 GLY A N 1
ATOM 534 C CA . GLY A 1 73 ? -7.718 -5.237 -3.208 1.00 84.94 73 GLY A CA 1
ATOM 535 C C . GLY A 1 73 ? -6.820 -6.352 -2.668 1.00 84.94 73 GLY A C 1
ATOM 536 O O . GLY A 1 73 ? -7.321 -7.396 -2.259 1.00 84.94 73 GLY A O 1
ATOM 537 N N . ARG A 1 74 ? -5.495 -6.170 -2.676 1.00 89.50 74 ARG A N 1
ATOM 538 C CA . ARG A 1 74 ? -4.574 -7.149 -2.090 1.00 89.50 74 ARG A CA 1
ATOM 539 C C . ARG A 1 74 ? -4.526 -7.004 -0.571 1.00 89.50 74 ARG A C 1
ATOM 541 O O . ARG A 1 74 ? -4.398 -5.894 -0.062 1.00 89.50 74 ARG A O 1
ATOM 548 N N . GLY A 1 75 ? -4.617 -8.131 0.132 1.00 88.56 75 GLY A N 1
ATOM 549 C CA . GLY A 1 75 ? -4.403 -8.178 1.578 1.00 88.56 75 GLY A CA 1
ATOM 550 C C . GLY A 1 75 ? -2.943 -7.913 1.944 1.00 88.56 75 GLY A C 1
ATOM 551 O O . GLY A 1 75 ? -2.074 -7.892 1.066 1.00 88.56 75 GLY A O 1
ATOM 552 N N . ASP A 1 76 ? -2.684 -7.739 3.236 1.00 88.50 76 ASP A N 1
ATOM 553 C CA . ASP A 1 76 ? -1.342 -7.466 3.749 1.00 88.50 76 ASP A CA 1
ATOM 554 C C . ASP A 1 76 ? -0.369 -8.589 3.395 1.00 88.50 76 ASP A C 1
ATOM 556 O O . ASP A 1 76 ? -0.682 -9.776 3.510 1.00 88.50 76 ASP A O 1
ATOM 560 N N . GLY A 1 77 ? 0.824 -8.206 2.953 1.00 88.56 77 GLY A N 1
ATOM 561 C CA . GLY A 1 77 ? 1.865 -9.152 2.579 1.00 88.56 77 GLY A CA 1
ATOM 562 C C . GLY A 1 77 ? 2.780 -8.640 1.478 1.00 88.56 77 GLY A C 1
ATOM 563 O O . GLY A 1 77 ? 2.574 -7.578 0.891 1.00 88.56 77 GLY A O 1
ATOM 564 N N . THR A 1 78 ? 3.810 -9.428 1.190 1.00 93.19 78 THR A N 1
ATOM 565 C CA . THR A 1 78 ? 4.776 -9.135 0.131 1.00 93.19 78 THR A CA 1
ATOM 566 C C . THR A 1 78 ? 4.421 -9.930 -1.115 1.00 93.19 78 THR A C 1
ATOM 568 O O . THR A 1 78 ? 4.349 -11.157 -1.080 1.00 93.19 78 THR A O 1
ATOM 571 N N . TYR A 1 79 ? 4.232 -9.234 -2.232 1.00 91.56 79 TYR A N 1
ATOM 572 C CA . TYR A 1 79 ? 3.907 -9.829 -3.522 1.00 91.56 79 TYR A CA 1
ATOM 573 C C . TYR A 1 79 ? 5.064 -9.653 -4.493 1.00 91.56 79 TYR A C 1
ATOM 575 O O . TYR A 1 79 ? 5.686 -8.595 -4.539 1.00 91.56 79 TYR A O 1
ATOM 583 N N . ALA A 1 80 ? 5.316 -10.683 -5.294 1.00 93.62 80 ALA A N 1
ATOM 584 C CA . ALA A 1 80 ? 6.271 -10.659 -6.389 1.00 93.62 80 ALA A CA 1
ATOM 585 C C . ALA A 1 80 ? 5.523 -10.706 -7.727 1.00 93.62 80 ALA A C 1
ATOM 587 O O . ALA A 1 80 ? 4.629 -11.534 -7.907 1.00 93.62 80 ALA A O 1
ATOM 588 N N . TYR A 1 81 ? 5.904 -9.839 -8.662 1.00 91.12 81 TYR A N 1
ATOM 589 C CA . TYR A 1 81 ? 5.367 -9.799 -10.018 1.00 91.12 81 TYR A CA 1
ATOM 590 C C . TYR A 1 81 ? 6.474 -10.023 -11.032 1.00 91.12 81 TYR A C 1
ATOM 592 O O . TYR A 1 81 ? 7.563 -9.464 -10.919 1.00 91.12 81 TYR A O 1
ATOM 600 N N . VAL A 1 82 ? 6.166 -10.823 -12.044 1.00 93.50 82 VAL A N 1
ATOM 601 C CA . VAL A 1 82 ? 7.021 -11.058 -13.204 1.00 93.50 82 VAL A CA 1
ATOM 602 C C . VAL A 1 82 ? 6.211 -10.809 -14.463 1.00 93.50 82 VAL A C 1
ATOM 604 O O . VAL A 1 82 ? 4.996 -11.013 -14.477 1.00 93.50 82 VAL A O 1
ATOM 607 N N . VAL A 1 83 ? 6.887 -10.379 -15.519 1.00 90.12 83 VAL A N 1
ATOM 608 C CA . VAL A 1 83 ? 6.293 -10.217 -16.845 1.00 90.12 83 VAL A CA 1
ATOM 609 C C . VAL A 1 83 ? 7.039 -11.091 -17.842 1.00 90.12 83 VAL A C 1
ATOM 611 O O . VAL A 1 83 ? 8.256 -11.235 -17.757 1.00 90.12 83 VAL A O 1
ATOM 614 N N . ALA A 1 84 ? 6.315 -11.674 -18.790 1.00 91.56 84 ALA A N 1
ATOM 615 C CA . ALA A 1 84 ? 6.891 -12.413 -19.906 1.00 91.56 84 ALA A CA 1
ATOM 616 C C . ALA A 1 84 ? 6.355 -11.833 -21.214 1.00 91.56 84 ALA A C 1
ATOM 618 O O . ALA A 1 84 ? 5.165 -11.538 -21.333 1.00 91.56 84 ALA A O 1
ATOM 619 N N . ALA A 1 85 ? 7.237 -11.662 -22.197 1.00 88.69 85 ALA A N 1
ATOM 620 C CA . ALA A 1 85 ? 6.839 -11.242 -23.533 1.00 88.69 85 ALA A CA 1
ATOM 621 C C . ALA A 1 85 ? 6.334 -12.456 -24.320 1.00 88.69 85 ALA A C 1
ATOM 623 O O . ALA A 1 85 ? 7.012 -13.483 -24.374 1.00 88.69 85 ALA A O 1
ATOM 624 N N . CYS A 1 86 ? 5.166 -12.330 -24.945 1.00 88.12 86 CYS A N 1
ATOM 625 C CA . CYS A 1 86 ? 4.544 -13.400 -25.717 1.00 88.12 86 CYS A CA 1
ATOM 626 C C . CYS A 1 86 ? 4.279 -12.967 -27.159 1.00 88.12 86 CYS A C 1
ATOM 628 O O . CYS A 1 86 ? 4.002 -11.800 -27.430 1.00 88.12 86 CYS A O 1
ATOM 630 N N . ASN A 1 87 ? 4.336 -13.923 -28.082 1.00 88.06 87 ASN A N 1
ATOM 631 C CA . ASN A 1 87 ? 3.887 -13.781 -29.463 1.00 88.06 87 ASN A CA 1
ATOM 632 C C . ASN A 1 87 ? 3.084 -15.030 -29.885 1.00 88.06 87 ASN A C 1
ATOM 634 O O . ASN A 1 87 ? 2.809 -15.906 -29.067 1.00 88.06 87 ASN A O 1
ATOM 638 N N . ALA A 1 88 ? 2.710 -15.131 -31.165 1.00 90.94 88 ALA A N 1
ATOM 639 C CA . ALA A 1 88 ? 1.923 -16.257 -31.683 1.00 90.94 88 ALA A CA 1
ATOM 640 C C . ALA A 1 88 ? 2.604 -17.637 -31.534 1.00 90.94 88 ALA A C 1
ATOM 642 O O . ALA A 1 88 ? 1.923 -18.657 -31.565 1.00 90.94 88 ALA A O 1
ATOM 643 N N . GLY A 1 89 ? 3.930 -17.678 -31.377 1.00 92.69 89 GLY A N 1
ATOM 644 C CA . GLY A 1 89 ? 4.701 -18.903 -31.157 1.00 92.69 89 GLY A CA 1
ATOM 645 C C . GLY A 1 89 ? 4.894 -19.271 -29.683 1.00 92.69 89 GLY A C 1
ATOM 646 O O . GLY A 1 89 ? 5.454 -20.328 -29.405 1.00 92.69 89 GLY A O 1
ATOM 647 N N . GLY A 1 90 ? 4.453 -18.426 -28.746 1.00 92.19 90 GLY A N 1
ATOM 648 C CA . GLY A 1 90 ? 4.554 -18.664 -27.306 1.00 92.19 90 GLY A CA 1
ATOM 649 C C . GLY A 1 90 ? 5.171 -17.500 -26.531 1.00 92.19 90 GLY A C 1
ATOM 650 O O . GLY A 1 90 ? 5.384 -16.407 -27.057 1.00 92.19 90 GLY A O 1
ATOM 651 N N . CYS A 1 91 ? 5.441 -17.743 -25.249 1.00 95.25 91 CYS A N 1
ATOM 652 C CA . CYS A 1 91 ? 6.030 -16.769 -24.334 1.00 95.25 91 CYS A CA 1
ATOM 653 C C . CYS A 1 91 ? 7.513 -17.050 -24.094 1.00 95.25 91 CYS A C 1
ATOM 655 O O . CYS A 1 91 ? 7.935 -18.203 -24.000 1.00 95.25 91 CYS A O 1
ATOM 657 N N . GLY A 1 92 ? 8.297 -15.981 -23.976 1.00 93.38 92 GLY A N 1
ATOM 658 C CA . GLY A 1 92 ? 9.666 -16.042 -23.486 1.00 93.38 92 GLY A CA 1
ATOM 659 C C . GLY A 1 92 ? 9.739 -16.317 -21.977 1.00 93.38 92 GLY A C 1
ATOM 660 O O . GLY A 1 92 ? 8.710 -16.476 -21.315 1.00 93.38 92 GLY A O 1
ATOM 661 N N . PRO A 1 93 ? 10.956 -16.361 -21.411 1.00 95.00 93 PRO A N 1
ATOM 662 C CA . PRO A 1 93 ? 11.148 -16.507 -19.973 1.00 95.00 93 PRO A CA 1
ATOM 663 C C . PRO A 1 93 ? 10.572 -15.315 -19.196 1.00 95.00 93 PRO A C 1
ATOM 665 O O . PRO A 1 93 ? 10.475 -14.198 -19.710 1.00 95.00 93 PRO A O 1
ATOM 668 N N . ASN A 1 94 ? 10.235 -15.559 -17.929 1.00 94.56 94 ASN A N 1
ATOM 669 C CA . ASN A 1 94 ? 9.821 -14.512 -16.999 1.00 94.56 94 ASN A CA 1
ATOM 670 C C . ASN A 1 94 ? 10.955 -13.508 -16.756 1.00 94.56 94 ASN A C 1
ATOM 672 O O . ASN A 1 94 ? 12.129 -13.878 -16.682 1.00 94.56 94 ASN A O 1
ATOM 676 N N . SER A 1 95 ? 10.587 -12.243 -16.564 1.00 93.12 95 SER A N 1
ATOM 677 C CA . SER A 1 95 ? 11.482 -11.210 -16.052 1.00 93.12 95 SER A CA 1
ATOM 678 C C . SER A 1 95 ? 11.981 -11.550 -14.644 1.00 93.12 95 SER A C 1
ATOM 680 O O . SER A 1 95 ? 11.429 -12.408 -13.950 1.00 93.12 95 SER A O 1
ATOM 682 N N . ALA A 1 96 ? 12.974 -10.795 -14.170 1.00 92.69 96 ALA A N 1
ATOM 683 C CA . ALA A 1 96 ? 13.239 -10.723 -12.738 1.00 92.69 96 ALA A CA 1
ATOM 684 C C . ALA A 1 96 ? 11.968 -10.290 -11.984 1.00 92.69 96 ALA A C 1
ATOM 686 O O . ALA A 1 96 ? 11.158 -9.513 -12.504 1.00 92.69 96 ALA A O 1
ATOM 687 N N . ALA A 1 97 ? 11.796 -10.814 -10.772 1.00 93.38 97 ALA A N 1
ATOM 688 C CA . ALA A 1 97 ? 10.660 -10.481 -9.930 1.00 93.38 97 ALA A CA 1
ATOM 689 C C . ALA A 1 97 ? 10.796 -9.065 -9.363 1.00 93.38 97 ALA A C 1
ATOM 691 O O . ALA A 1 97 ? 11.793 -8.740 -8.721 1.00 93.38 97 ALA A O 1
ATOM 692 N N . ALA A 1 98 ? 9.762 -8.251 -9.556 1.00 90.50 98 ALA A N 1
ATOM 693 C CA . ALA A 1 98 ? 9.573 -7.004 -8.833 1.00 90.50 98 ALA A CA 1
ATOM 694 C C . ALA A 1 98 ? 8.733 -7.282 -7.583 1.00 90.50 98 ALA A C 1
ATOM 696 O O . ALA A 1 98 ? 7.627 -7.818 -7.688 1.00 90.50 98 ALA A O 1
ATOM 697 N N . THR A 1 99 ? 9.250 -6.940 -6.404 1.00 91.81 99 THR A N 1
ATOM 698 C CA . THR A 1 99 ? 8.538 -7.128 -5.137 1.00 91.81 99 THR A CA 1
ATOM 699 C C . THR A 1 99 ? 7.890 -5.833 -4.664 1.00 91.81 99 THR A C 1
ATOM 701 O O . THR A 1 99 ? 8.440 -4.745 -4.814 1.00 91.81 99 THR A O 1
ATOM 704 N N . VAL A 1 100 ? 6.707 -5.955 -4.072 1.00 90.94 100 VAL A N 1
ATOM 705 C CA . VAL A 1 100 ? 6.004 -4.856 -3.408 1.00 90.94 100 VAL A CA 1
ATOM 706 C C . VAL A 1 100 ? 5.346 -5.377 -2.143 1.00 90.94 100 VAL A C 1
ATOM 708 O O . VAL A 1 100 ? 4.720 -6.440 -2.142 1.00 90.94 100 VAL A O 1
ATOM 711 N N . SER A 1 101 ? 5.486 -4.619 -1.064 1.00 89.62 101 SER A N 1
ATOM 712 C CA . SER A 1 101 ? 4.805 -4.900 0.192 1.00 89.62 101 SER A CA 1
ATOM 713 C C . SER A 1 101 ? 3.519 -4.094 0.260 1.00 89.62 101 SER A C 1
ATOM 715 O O . SER A 1 101 ? 3.531 -2.877 0.078 1.00 89.62 101 SER A O 1
ATOM 717 N N . VAL A 1 102 ? 2.414 -4.781 0.526 1.00 89.75 102 VAL A N 1
ATOM 718 C CA . VAL A 1 102 ? 1.120 -4.173 0.815 1.00 89.75 102 VAL A CA 1
ATOM 719 C C . VAL A 1 102 ? 0.936 -4.176 2.324 1.00 89.75 102 VAL A C 1
ATOM 721 O O . VAL A 1 102 ? 1.071 -5.216 2.968 1.00 89.75 102 VAL A O 1
ATOM 724 N N . ASN A 1 103 ? 0.644 -3.001 2.868 1.00 89.44 103 ASN A N 1
ATOM 725 C CA . ASN A 1 103 ? 0.260 -2.815 4.256 1.00 89.44 103 ASN A CA 1
ATOM 726 C C . ASN A 1 103 ? -0.994 -1.941 4.266 1.00 89.44 103 ASN A C 1
ATOM 728 O O . ASN A 1 103 ? -0.946 -0.797 3.813 1.00 89.44 103 ASN A O 1
ATOM 732 N N . ASN A 1 104 ? -2.111 -2.493 4.716 1.00 91.50 104 ASN A N 1
ATOM 733 C CA . ASN A 1 104 ? -3.391 -1.810 4.772 1.00 91.50 104 ASN A CA 1
ATOM 734 C C . ASN A 1 104 ? -3.644 -1.253 6.175 1.00 91.50 104 ASN A C 1
ATOM 736 O O . ASN A 1 104 ? -2.960 -1.575 7.149 1.00 91.50 104 ASN A O 1
ATOM 740 N N . VAL A 1 105 ? -4.654 -0.393 6.281 1.00 93.69 105 VAL A N 1
ATOM 741 C CA . VAL A 1 105 ? -5.202 -0.011 7.585 1.00 93.69 105 VAL A CA 1
ATOM 742 C C . VAL A 1 105 ? -5.784 -1.270 8.245 1.00 93.69 105 VAL A C 1
ATOM 744 O O . VAL A 1 105 ? -6.475 -2.027 7.555 1.00 93.69 105 VAL A O 1
ATOM 747 N N . PRO A 1 106 ? -5.535 -1.515 9.547 1.00 94.00 106 PRO A N 1
ATOM 748 C CA . PRO A 1 106 ? -6.067 -2.692 10.225 1.00 94.00 106 PRO A CA 1
ATOM 749 C C . PRO A 1 106 ? -7.601 -2.722 10.157 1.00 94.00 106 PRO A C 1
ATOM 751 O O . PRO A 1 106 ? -8.226 -1.662 10.077 1.00 94.00 106 PRO A O 1
ATOM 754 N N . PRO A 1 107 ? -8.245 -3.897 10.231 1.00 93.88 107 PRO A N 1
ATOM 755 C CA . PRO A 1 107 ? -9.688 -3.963 10.415 1.00 93.88 107 PRO A CA 1
ATOM 756 C C . PRO A 1 107 ? -10.114 -3.361 11.766 1.00 93.88 107 PRO A C 1
ATOM 758 O O . PRO A 1 107 ? -9.305 -3.019 12.629 1.00 93.88 107 PRO A O 1
ATOM 761 N N . THR A 1 108 ? -11.415 -3.183 11.961 1.00 94.69 108 THR A N 1
ATOM 762 C CA . THR A 1 108 ? -11.952 -2.776 13.264 1.00 94.69 108 THR A CA 1
ATOM 763 C C . THR A 1 108 ? -11.743 -3.880 14.308 1.00 94.69 108 THR A C 1
ATOM 765 O O . THR A 1 108 ? -11.922 -5.055 13.970 1.00 94.69 108 THR A O 1
ATOM 768 N N . PRO A 1 109 ? -11.413 -3.542 15.570 1.00 94.81 109 PRO A N 1
ATOM 769 C CA . PRO A 1 109 ? -11.379 -4.519 16.653 1.00 94.81 109 PRO A CA 1
ATOM 770 C C . PRO A 1 109 ? -12.728 -5.229 16.820 1.00 94.81 109 PRO A C 1
ATOM 772 O O . PRO A 1 109 ? -13.785 -4.623 16.657 1.00 94.81 109 PRO A O 1
ATOM 775 N N . THR A 1 110 ? -12.698 -6.515 17.168 1.00 95.00 110 THR A N 1
ATOM 776 C CA . THR A 1 110 ? -13.900 -7.316 17.464 1.00 95.00 110 THR A CA 1
ATOM 777 C C . THR A 1 110 ? -13.973 -7.645 18.951 1.00 95.00 110 THR A C 1
ATOM 779 O O . THR A 1 110 ? -12.935 -7.663 19.612 1.00 95.00 110 THR A O 1
ATOM 782 N N . ASN A 1 111 ? -15.160 -8.002 19.455 1.00 93.62 111 ASN A N 1
ATOM 783 C CA . ASN A 1 111 ? -15.398 -8.310 20.874 1.00 93.62 111 ASN A CA 1
ATOM 784 C C . ASN A 1 111 ? -14.956 -7.168 21.801 1.00 93.62 111 ASN A C 1
ATOM 786 O O . ASN A 1 111 ? -14.300 -7.412 22.812 1.00 93.62 111 ASN A O 1
ATOM 790 N N . VAL A 1 112 ? -15.256 -5.924 21.415 1.00 93.50 112 VAL A N 1
ATOM 791 C CA . VAL A 1 112 ? -14.954 -4.759 22.244 1.00 93.50 112 VAL A CA 1
ATOM 792 C C . VAL A 1 112 ? -15.957 -4.710 23.391 1.00 93.50 112 VAL A C 1
ATOM 794 O O . VAL A 1 112 ? -17.142 -4.485 23.155 1.00 93.50 112 VAL A O 1
ATOM 797 N N . HIS A 1 113 ? -15.482 -4.930 24.613 1.00 93.06 113 HIS A N 1
ATOM 798 C CA . HIS A 1 113 ? -16.327 -5.004 25.800 1.00 93.06 113 HIS A CA 1
ATOM 799 C C . HIS A 1 113 ? -15.820 -4.137 26.931 1.00 93.06 113 HIS A C 1
ATOM 801 O O . HIS A 1 113 ? -14.616 -4.097 27.203 1.00 93.06 113 HIS A O 1
ATOM 807 N N . ALA A 1 114 ? -16.758 -3.502 27.622 1.00 91.94 114 ALA A N 1
ATOM 808 C CA . ALA A 1 114 ? -16.487 -2.774 28.845 1.00 91.94 114 ALA A CA 1
ATOM 809 C C . ALA A 1 114 ? -16.833 -3.657 30.049 1.00 91.94 114 ALA A C 1
ATOM 811 O O . ALA A 1 114 ? -17.970 -4.081 30.234 1.00 91.94 114 ALA A O 1
ATOM 812 N N . ILE A 1 115 ? -15.827 -3.966 30.859 1.00 90.81 115 ILE A N 1
ATOM 813 C CA . ILE A 1 115 ? -15.955 -4.809 32.042 1.00 90.81 115 ILE A CA 1
ATOM 814 C C . ILE A 1 115 ? -15.869 -3.912 33.266 1.00 90.81 115 ILE A C 1
ATOM 816 O O . ILE A 1 115 ? -14.817 -3.329 33.547 1.00 90.81 115 ILE A O 1
ATOM 820 N N . ASP A 1 116 ? -16.977 -3.843 33.994 1.00 90.06 116 ASP A N 1
ATOM 821 C CA . ASP A 1 116 ? -17.031 -3.232 35.313 1.00 90.06 116 ASP A CA 1
ATOM 822 C C . ASP A 1 116 ? -16.649 -4.252 36.390 1.00 90.06 116 ASP A C 1
ATOM 824 O O . ASP A 1 116 ? -17.076 -5.412 36.370 1.00 90.06 116 ASP A O 1
ATOM 828 N N . SER A 1 117 ? -15.815 -3.831 37.332 1.00 90.88 117 SER A N 1
ATOM 829 C CA . SER A 1 117 ? -15.345 -4.668 38.427 1.00 90.88 117 SER A CA 1
ATOM 830 C C . SER A 1 117 ? -15.113 -3.848 39.689 1.00 90.88 117 SER A C 1
ATOM 832 O O . SER A 1 117 ? -14.762 -2.673 39.642 1.00 90.88 117 SER A O 1
ATOM 834 N N . PHE A 1 118 ? -15.268 -4.486 40.849 1.00 89.69 118 PHE A N 1
ATOM 835 C CA . PHE A 1 118 ? -15.168 -3.816 42.142 1.00 89.69 118 PHE A CA 1
ATOM 836 C C . PHE A 1 118 ? -14.002 -4.367 42.954 1.00 89.69 118 PHE A C 1
ATOM 838 O O . PHE A 1 118 ? -13.840 -5.578 43.102 1.00 89.69 118 PHE A O 1
ATOM 845 N N . SER A 1 119 ? -13.213 -3.465 43.535 1.00 87.88 119 SER A N 1
ATOM 846 C CA . SER A 1 119 ? -12.156 -3.799 44.488 1.00 87.88 119 SER A CA 1
ATOM 847 C C . SER A 1 119 ? -12.311 -2.945 45.742 1.00 87.88 119 SER A C 1
ATOM 849 O O . SER A 1 119 ? -11.954 -1.763 45.787 1.00 87.88 119 SER A O 1
ATOM 851 N N . GLY A 1 120 ? -12.920 -3.532 46.776 1.00 88.12 120 GLY A N 1
ATOM 852 C CA . GLY A 1 120 ? -13.296 -2.813 47.991 1.00 88.12 120 GLY A CA 1
ATOM 853 C C . GLY A 1 120 ? -14.342 -1.730 47.707 1.00 88.12 120 GLY A C 1
ATOM 854 O O . GLY A 1 120 ? -15.441 -2.032 47.259 1.00 88.12 120 GLY A O 1
ATOM 855 N N . LYS A 1 121 ? -14.003 -0.463 47.980 1.00 85.38 121 LYS A N 1
ATOM 856 C CA . LYS A 1 121 ? -14.862 0.711 47.712 1.00 85.38 121 LYS A CA 1
ATOM 857 C C . LYS A 1 121 ? -14.536 1.412 46.386 1.00 85.38 121 LYS A C 1
ATOM 859 O O . LYS A 1 121 ? -14.859 2.588 46.229 1.00 85.38 121 LYS A O 1
ATOM 864 N N . ARG A 1 122 ? -13.826 0.735 45.482 1.00 86.00 122 ARG A N 1
ATOM 865 C CA . ARG A 1 122 ? -13.421 1.290 44.188 1.00 86.00 122 ARG A CA 1
ATOM 866 C C . ARG A 1 122 ? -14.050 0.500 43.052 1.00 86.00 122 ARG A C 1
ATOM 868 O O . ARG A 1 122 ? -14.060 -0.729 43.095 1.00 86.00 122 ARG A O 1
ATOM 875 N N . GLU A 1 123 ? -14.522 1.231 42.059 1.00 90.44 123 GLU A N 1
ATOM 876 C CA . GLU A 1 123 ? -14.939 0.743 40.751 1.00 90.44 123 GLU A CA 1
ATOM 877 C C . GLU A 1 123 ? -13.731 0.783 39.810 1.00 90.44 123 GLU A C 1
ATOM 879 O O . GLU A 1 123 ? -12.922 1.717 39.860 1.00 90.44 123 GLU A O 1
ATOM 884 N N . ILE A 1 124 ? -13.561 -0.264 39.011 1.00 89.88 124 ILE A N 1
ATOM 885 C CA . ILE A 1 124 ? -12.457 -0.450 38.075 1.00 89.88 124 ILE A CA 1
ATOM 886 C C . ILE A 1 124 ? -13.055 -0.823 36.729 1.00 89.88 124 ILE A C 1
ATOM 888 O O . ILE A 1 124 ? -13.603 -1.916 36.565 1.00 89.88 124 ILE A O 1
ATOM 892 N N . LEU A 1 125 ? -12.849 0.057 35.754 1.00 91.19 125 LEU A N 1
ATOM 893 C CA . LEU A 1 125 ? -13.295 -0.159 34.393 1.00 91.19 125 LEU A CA 1
ATOM 894 C C . LEU A 1 125 ? -12.152 -0.678 33.523 1.00 91.19 125 LEU A C 1
ATOM 896 O O . LEU A 1 125 ? -11.118 -0.023 33.337 1.00 91.19 125 LEU A O 1
ATOM 900 N N . THR A 1 126 ? -12.381 -1.855 32.951 1.00 92.12 126 THR A N 1
ATOM 901 C CA . THR A 1 126 ? -11.454 -2.526 32.045 1.00 92.12 126 THR A CA 1
ATOM 902 C C . THR A 1 126 ? -12.098 -2.686 30.678 1.00 92.12 126 THR A C 1
ATOM 904 O O . THR A 1 126 ? -13.169 -3.267 30.566 1.00 92.12 126 THR A O 1
ATOM 907 N N . ILE A 1 127 ? -11.435 -2.214 29.626 1.00 92.88 127 ILE A N 1
ATOM 908 C CA . ILE A 1 127 ? -11.889 -2.407 28.248 1.00 92.88 127 ILE A CA 1
ATOM 909 C C . ILE A 1 127 ? -11.120 -3.576 27.635 1.00 92.88 127 ILE A C 1
ATOM 911 O O . ILE A 1 127 ? -9.902 -3.678 27.786 1.00 92.88 127 ILE A O 1
ATOM 915 N N . THR A 1 128 ? -11.832 -4.472 26.959 1.00 93.56 128 THR A N 1
ATOM 916 C CA . THR A 1 128 ? -11.277 -5.670 26.313 1.00 93.56 128 THR A CA 1
ATOM 917 C C . THR A 1 128 ? -11.650 -5.725 24.842 1.00 93.56 128 THR A C 1
ATOM 919 O O . THR A 1 128 ? -12.653 -5.142 24.453 1.00 93.56 128 THR A O 1
ATOM 922 N N . TRP A 1 129 ? -10.821 -6.366 24.019 1.00 94.62 129 TRP A N 1
ATOM 923 C CA . TRP A 1 129 ? -11.027 -6.576 22.582 1.00 94.62 129 TRP A CA 1
ATOM 924 C C . TRP A 1 129 ? -10.159 -7.733 22.075 1.00 94.62 129 TRP A C 1
ATOM 926 O O . TRP A 1 129 ? -9.144 -8.071 22.679 1.00 94.62 129 TRP A O 1
ATOM 936 N N . ASN A 1 130 ? -10.494 -8.329 20.932 1.00 93.69 130 ASN A N 1
ATOM 937 C CA . ASN A 1 130 ? -9.605 -9.293 20.276 1.00 93.69 130 ASN A CA 1
ATOM 938 C C . ASN A 1 130 ? -8.448 -8.588 19.558 1.00 93.69 130 ASN A C 1
ATOM 940 O O . ASN A 1 130 ? -8.621 -7.524 18.956 1.00 93.69 130 ASN A O 1
ATOM 944 N N . ALA A 1 131 ? -7.285 -9.243 19.518 1.00 91.94 131 ALA A N 1
ATOM 945 C CA . ALA A 1 131 ? -6.156 -8.776 18.723 1.00 91.94 131 ALA A CA 1
ATOM 946 C C . ALA A 1 131 ? -6.543 -8.672 17.237 1.00 91.94 131 ALA A C 1
ATOM 948 O O . ALA A 1 131 ? -7.018 -9.624 16.620 1.00 91.94 131 ALA A O 1
ATOM 949 N N . THR A 1 132 ? -6.332 -7.489 16.673 1.00 92.62 132 THR A N 1
ATOM 950 C CA . THR A 1 132 ? -6.634 -7.136 15.289 1.00 92.62 132 THR A CA 1
ATOM 951 C C . THR A 1 132 ? -5.396 -7.367 14.412 1.00 92.62 132 THR A C 1
ATOM 953 O O . THR A 1 132 ? -4.340 -6.794 14.701 1.00 92.62 132 THR A O 1
ATOM 956 N N . PRO A 1 133 ? -5.484 -8.172 13.337 1.00 90.88 133 PRO A N 1
ATOM 957 C CA . PRO A 1 133 ? -4.378 -8.368 12.399 1.00 90.88 133 PRO A CA 1
ATOM 958 C C . PRO A 1 133 ? -3.864 -7.044 11.820 1.00 90.88 133 PRO A C 1
ATOM 960 O O . PRO A 1 133 ? -4.651 -6.166 11.480 1.00 90.88 133 PRO A O 1
ATOM 963 N N . GLY A 1 134 ? -2.543 -6.894 11.720 1.00 89.75 134 GLY A N 1
ATOM 964 C CA . GLY A 1 134 ? -1.910 -5.695 11.157 1.00 89.75 134 GLY A CA 1
ATOM 965 C C . GLY A 1 134 ? -1.873 -4.472 12.085 1.00 89.75 134 GLY A C 1
ATOM 966 O O . GLY A 1 134 ? -1.225 -3.486 11.736 1.00 89.75 134 GLY A O 1
ATOM 967 N N . ALA A 1 135 ? -2.508 -4.517 13.263 1.00 92.75 135 ALA A N 1
ATOM 968 C CA . ALA A 1 135 ? -2.459 -3.440 14.250 1.00 92.75 135 ALA A CA 1
ATOM 969 C C . ALA A 1 135 ? -1.130 -3.438 15.021 1.00 92.75 135 ALA A C 1
ATOM 971 O O . ALA A 1 135 ? -0.693 -4.473 15.525 1.00 92.75 135 ALA A O 1
ATOM 972 N N . THR A 1 136 ? -0.505 -2.268 15.155 1.00 93.31 136 THR A N 1
ATOM 973 C CA . THR A 1 136 ? 0.694 -2.074 15.988 1.00 93.31 136 THR A CA 1
ATOM 974 C C . THR A 1 136 ? 0.383 -1.365 17.305 1.00 93.31 136 THR A C 1
ATOM 976 O O . THR A 1 136 ? 1.140 -1.506 18.263 1.00 93.31 136 THR A O 1
ATOM 979 N N . TYR A 1 137 ? -0.734 -0.638 17.375 1.00 93.81 137 TYR A N 1
ATOM 980 C CA . TYR A 1 137 ? -1.255 -0.029 18.596 1.00 93.81 137 TYR A CA 1
ATOM 981 C C . TYR A 1 137 ? -2.777 0.134 18.520 1.00 93.81 137 TYR A C 1
ATOM 983 O O . TYR A 1 137 ? -3.377 0.042 17.447 1.00 93.81 137 TYR A O 1
ATOM 991 N N . TYR A 1 138 ? -3.402 0.399 19.663 1.00 95.31 138 TYR A N 1
ATOM 992 C CA . TYR A 1 138 ? -4.826 0.726 19.759 1.00 95.31 138 TYR A CA 1
ATOM 993 C C . TYR A 1 138 ? -5.014 2.113 20.346 1.00 95.31 138 TYR A C 1
ATOM 995 O O . TYR A 1 138 ? -4.147 2.626 21.058 1.00 95.31 138 TYR A O 1
ATOM 1003 N N . GLN A 1 139 ? -6.162 2.709 20.055 1.00 94.19 139 GLN A N 1
ATOM 1004 C CA . GLN A 1 139 ? -6.617 3.922 20.713 1.00 94.19 139 GLN A CA 1
ATOM 1005 C C . GLN A 1 139 ? -7.965 3.664 21.369 1.00 94.19 139 GLN A C 1
ATOM 1007 O O . GLN A 1 139 ? -8.836 3.045 20.759 1.00 94.19 139 GLN A O 1
ATOM 1012 N N . VAL A 1 140 ? -8.113 4.147 22.599 1.00 93.62 140 VAL A N 1
ATOM 1013 C CA . VAL A 1 140 ? -9.346 4.091 23.382 1.00 93.62 140 VAL A CA 1
ATOM 1014 C C . VAL A 1 140 ? -9.803 5.522 23.616 1.00 93.62 140 VAL A C 1
ATOM 1016 O O . VAL A 1 140 ? -9.035 6.332 24.129 1.00 93.62 140 VAL A O 1
ATOM 1019 N N . LEU A 1 141 ? -11.025 5.850 23.218 1.00 92.00 141 LEU A N 1
ATOM 1020 C CA . LEU A 1 141 ? -11.637 7.164 23.384 1.00 92.00 141 LEU A CA 1
ATOM 1021 C C . LEU A 1 141 ? -12.799 7.052 24.361 1.00 92.00 141 LEU A C 1
ATOM 1023 O O . LEU A 1 141 ? -13.609 6.135 24.244 1.00 92.00 141 LEU A O 1
ATOM 1027 N N . ARG A 1 142 ? -12.910 8.001 25.292 1.00 89.38 142 ARG A N 1
ATOM 1028 C CA . ARG A 1 142 ? -14.121 8.153 26.101 1.00 89.38 142 ARG A CA 1
ATOM 1029 C C . ARG A 1 142 ? -15.136 9.032 25.363 1.00 89.38 142 ARG A C 1
ATOM 1031 O O . ARG A 1 142 ? -14.860 10.205 25.097 1.00 89.38 142 ARG A O 1
ATOM 1038 N N . ASN A 1 143 ? -16.307 8.473 25.072 1.00 81.25 143 ASN A N 1
ATOM 1039 C CA . ASN A 1 143 ? -17.467 9.126 24.471 1.00 81.25 143 ASN A CA 1
ATOM 1040 C C . ASN A 1 143 ? -17.752 10.467 25.159 1.00 81.25 143 ASN A C 1
ATOM 1042 O O . ASN A 1 143 ? -17.708 10.581 26.385 1.00 81.25 143 ASN A O 1
ATOM 1046 N N . ASN A 1 144 ? -18.066 11.483 24.351 1.00 72.25 144 ASN A N 1
ATOM 1047 C CA . ASN A 1 144 ? -18.331 12.861 24.784 1.00 72.25 144 ASN A CA 1
ATOM 1048 C C . ASN A 1 144 ? -17.133 13.608 25.398 1.00 72.25 144 ASN A C 1
ATOM 1050 O O . ASN A 1 144 ? -17.313 14.674 25.985 1.00 72.25 144 ASN A O 1
ATOM 1054 N N . THR A 1 145 ? -15.911 13.095 25.243 1.00 76.31 145 THR A N 1
ATOM 1055 C CA . THR A 1 145 ? -14.682 13.811 25.608 1.00 76.31 145 THR A CA 1
ATOM 1056 C C . THR A 1 145 ? -13.648 13.734 24.483 1.00 76.31 145 THR A C 1
ATOM 1058 O O . THR A 1 145 ? -13.799 12.969 23.535 1.00 76.31 145 THR A O 1
ATOM 1061 N N . THR A 1 146 ? -12.577 14.522 24.583 1.00 81.81 146 THR A N 1
ATOM 1062 C CA . THR A 1 146 ? -11.401 14.424 23.698 1.00 81.81 146 THR A CA 1
ATOM 1063 C C . THR A 1 146 ? -10.290 13.559 24.299 1.00 81.81 146 THR A C 1
ATOM 1065 O O . THR A 1 146 ? -9.190 13.500 23.749 1.00 81.81 146 THR A O 1
ATOM 1068 N N . THR A 1 147 ? -10.540 12.928 25.451 1.00 83.38 147 THR A N 1
ATOM 1069 C CA . THR A 1 147 ? -9.547 12.123 26.163 1.00 83.38 147 THR A CA 1
ATOM 1070 C C . THR A 1 147 ? -9.378 10.783 25.466 1.00 83.38 147 THR A C 1
ATOM 1072 O O . THR A 1 147 ? -10.299 9.967 25.430 1.00 83.38 147 THR A O 1
ATOM 1075 N N . MET A 1 148 ? -8.182 10.562 24.927 1.00 89.12 148 MET A N 1
ATOM 1076 C CA . MET A 1 148 ? -7.819 9.358 24.195 1.00 89.12 148 MET A CA 1
ATOM 1077 C C . MET A 1 148 ? -6.562 8.738 24.802 1.00 89.12 148 MET A C 1
ATOM 1079 O O . MET A 1 148 ? -5.556 9.421 24.997 1.00 89.12 148 MET A O 1
ATOM 1083 N N . TRP A 1 149 ? -6.608 7.436 25.057 1.00 90.94 149 TRP A N 1
ATOM 1084 C CA . TRP A 1 149 ? -5.470 6.644 25.510 1.00 90.94 149 TRP A CA 1
ATOM 1085 C C . TRP A 1 149 ? -4.912 5.819 24.358 1.00 90.94 149 TRP A C 1
ATOM 1087 O O . TRP A 1 149 ? -5.667 5.313 23.530 1.00 90.94 149 TRP A O 1
ATOM 1097 N N . GLN A 1 150 ? -3.589 5.671 24.314 1.00 92.12 150 GLN A N 1
ATOM 1098 C CA . GLN A 1 150 ? -2.903 4.832 23.335 1.00 92.12 150 GLN A CA 1
ATOM 1099 C C . GLN A 1 150 ? -2.319 3.592 24.008 1.00 92.12 150 GLN A C 1
ATOM 1101 O O . GLN A 1 150 ? -1.678 3.687 25.054 1.00 92.12 150 GLN A O 1
ATOM 1106 N N . VAL A 1 151 ? -2.495 2.440 23.366 1.00 92.38 151 VAL A N 1
ATOM 1107 C CA . VAL A 1 151 ? -2.055 1.137 23.865 1.00 92.38 151 VAL A CA 1
ATOM 1108 C C . VAL A 1 151 ? -1.040 0.535 22.899 1.00 92.38 151 VAL A C 1
ATOM 1110 O O . VAL A 1 151 ? -1.388 0.127 21.794 1.00 92.38 151 VAL A O 1
ATOM 1113 N N . ASN A 1 152 ? 0.229 0.502 23.307 1.00 86.31 152 ASN A N 1
ATOM 1114 C CA . ASN A 1 152 ? 1.379 0.198 22.444 1.00 86.31 152 ASN A CA 1
ATOM 1115 C C . ASN A 1 152 ? 1.787 -1.290 22.462 1.00 86.31 152 ASN A C 1
ATOM 1117 O O . ASN A 1 152 ? 2.927 -1.604 22.800 1.00 86.31 152 ASN A O 1
ATOM 1121 N N . ALA A 1 153 ? 0.865 -2.211 22.170 1.00 78.50 153 ALA A N 1
ATOM 1122 C CA . ALA A 1 153 ? 1.120 -3.660 22.157 1.00 78.50 153 ALA A CA 1
ATOM 1123 C C . ALA A 1 153 ? -0.068 -4.436 21.542 1.00 78.50 153 ALA A C 1
ATOM 1125 O O . ALA A 1 153 ? -1.153 -3.865 21.405 1.00 78.50 153 ALA A O 1
ATOM 1126 N N . PRO A 1 154 ? 0.064 -5.750 21.242 1.00 69.25 154 PRO A N 1
ATOM 1127 C CA . PRO A 1 154 ? -1.070 -6.608 20.885 1.00 69.25 154 PRO A CA 1
ATOM 1128 C C . PRO A 1 154 ? -1.899 -6.986 22.130 1.00 69.25 154 PRO A C 1
ATOM 1130 O O . PRO A 1 154 ? -2.223 -8.150 22.347 1.00 69.25 154 PRO A O 1
ATOM 1133 N N . THR A 1 155 ? -2.188 -6.031 23.010 1.00 72.69 155 THR A N 1
ATOM 1134 C CA . THR A 1 155 ? -2.985 -6.279 24.214 1.00 72.69 155 THR A CA 1
ATOM 1135 C C . THR A 1 155 ? -4.457 -6.373 23.849 1.00 72.69 155 THR A C 1
ATOM 1137 O O . THR A 1 155 ? -4.957 -5.553 23.086 1.00 72.69 155 THR A O 1
ATOM 1140 N N . THR A 1 156 ? -5.141 -7.348 24.437 1.00 81.62 156 THR A N 1
ATOM 1141 C CA . THR A 1 156 ? -6.586 -7.591 24.315 1.00 81.62 156 THR A CA 1
ATOM 1142 C C . THR A 1 156 ? -7.386 -6.996 25.475 1.00 81.62 156 THR A C 1
ATOM 1144 O O . THR A 1 156 ? -8.589 -7.215 25.582 1.00 81.62 156 THR A O 1
ATOM 1147 N N . LEU A 1 157 ? -6.712 -6.325 26.411 1.00 84.50 157 LEU A N 1
ATOM 1148 C CA . LEU A 1 157 ? -7.279 -5.850 27.667 1.00 84.50 157 LEU A CA 1
ATOM 1149 C C . LEU A 1 157 ? -6.492 -4.639 28.172 1.00 84.50 157 LEU A C 1
ATOM 1151 O O . LEU A 1 157 ? -5.260 -4.674 28.197 1.00 84.50 157 LEU A O 1
ATOM 1155 N N . GLN A 1 158 ? -7.196 -3.599 28.614 1.00 89.12 158 GLN A N 1
ATOM 1156 C CA . GLN A 1 158 ? -6.615 -2.405 29.220 1.00 89.12 158 GLN A CA 1
ATOM 1157 C C . GLN A 1 158 ? -7.498 -1.891 30.363 1.00 89.12 158 GLN A C 1
ATOM 1159 O O . GLN A 1 158 ? -8.697 -1.687 30.192 1.00 89.12 158 GLN A O 1
ATOM 1164 N N . LEU A 1 159 ? -6.890 -1.611 31.517 1.00 85.50 159 LEU A N 1
ATOM 1165 C CA . LEU A 1 159 ? -7.522 -0.799 32.555 1.00 85.50 159 LEU A CA 1
ATOM 1166 C C . LEU A 1 159 ? -7.526 0.665 32.102 1.00 85.50 159 LEU A C 1
ATOM 1168 O O . LEU A 1 159 ? -6.475 1.203 31.741 1.00 85.50 159 LEU A O 1
ATOM 1172 N N . VAL A 1 160 ? -8.699 1.296 32.103 1.00 84.94 160 VAL A N 1
ATOM 1173 C CA . VAL A 1 160 ? -8.863 2.674 31.610 1.00 84.94 160 VAL A CA 1
ATOM 1174 C C . VAL A 1 160 ? -9.073 3.644 32.765 1.00 84.94 160 VAL A C 1
ATOM 1176 O O . VAL A 1 160 ? -8.388 4.661 32.837 1.00 84.94 160 VAL A O 1
ATOM 1179 N N . GLU A 1 161 ? -9.961 3.312 33.703 1.00 86.81 161 GLU A N 1
ATOM 1180 C CA . GLU A 1 161 ? -10.309 4.181 34.828 1.00 86.81 161 GLU A CA 1
ATOM 1181 C C . GLU A 1 161 ? -10.498 3.392 36.126 1.00 86.81 161 GLU A C 1
ATOM 1183 O O . GLU A 1 161 ? -10.842 2.209 36.132 1.00 86.81 161 GLU A O 1
ATOM 1188 N N . SER A 1 162 ? -10.265 4.072 37.248 1.00 89.31 162 SER A N 1
ATOM 1189 C CA . SER A 1 162 ? -10.611 3.575 38.577 1.00 89.31 162 SER A CA 1
ATOM 1190 C C . SER A 1 162 ? -11.086 4.732 39.446 1.00 89.31 162 SER A C 1
ATOM 1192 O O . SER A 1 162 ? -10.427 5.776 39.469 1.00 89.31 162 SER A O 1
ATOM 1194 N N . GLY A 1 163 ? -12.171 4.544 40.189 1.00 88.12 163 GLY A N 1
ATOM 1195 C CA . GLY A 1 163 ? -12.826 5.623 40.924 1.00 88.12 163 GLY A CA 1
ATOM 1196 C C . GLY A 1 163 ? -13.704 5.129 42.073 1.00 88.12 163 GLY A C 1
ATOM 1197 O O . GLY A 1 163 ? -13.728 3.931 42.364 1.00 88.12 163 GLY A O 1
ATOM 1198 N N . PRO A 1 164 ? -14.374 6.043 42.789 1.00 87.19 164 PRO A N 1
ATOM 1199 C CA . PRO A 1 164 ? -15.478 5.706 43.681 1.00 87.19 164 PRO A CA 1
ATOM 1200 C C . PRO A 1 164 ? -16.600 4.978 42.930 1.00 87.19 164 PRO A C 1
ATOM 1202 O O . PRO A 1 164 ? -16.789 5.181 41.735 1.00 87.19 164 PRO A O 1
ATOM 1205 N N . ILE A 1 165 ? -17.353 4.146 43.650 1.00 84.38 165 ILE A N 1
ATOM 1206 C CA . ILE A 1 165 ? -18.494 3.410 43.089 1.00 84.38 165 ILE A CA 1
ATOM 1207 C C . ILE A 1 165 ? -19.564 4.388 42.586 1.00 84.38 165 ILE A C 1
ATOM 1209 O O . ILE A 1 165 ? -20.048 5.213 43.363 1.00 84.38 165 ILE A O 1
ATOM 1213 N N . GLY A 1 166 ? -19.965 4.238 41.321 1.00 80.94 166 GLY A N 1
ATOM 1214 C CA . GLY A 1 166 ? -21.050 4.984 40.683 1.00 80.94 166 GLY A CA 1
ATOM 1215 C C . GLY A 1 166 ? -20.617 6.246 39.932 1.00 80.94 166 GLY A C 1
ATOM 1216 O O . GLY A 1 166 ? -21.484 7.001 39.494 1.00 80.94 166 GLY A O 1
ATOM 1217 N N . GLU A 1 167 ? -19.312 6.497 39.784 1.00 82.25 167 GLU A N 1
ATOM 1218 C CA . GLU A 1 167 ? -18.787 7.661 39.047 1.00 82.25 167 GLU A CA 1
ATOM 1219 C C . GLU A 1 167 ? -18.359 7.340 37.602 1.00 82.25 167 GLU A C 1
ATOM 1221 O O . GLU A 1 167 ? -18.201 8.259 36.790 1.00 82.25 167 GLU A O 1
ATOM 1226 N N . ILE A 1 168 ? -18.174 6.062 37.253 1.00 80.81 168 ILE A N 1
ATOM 1227 C CA . ILE A 1 168 ? -17.697 5.644 35.929 1.00 80.81 168 ILE A CA 1
ATOM 1228 C C . ILE A 1 168 ? -18.883 5.235 35.036 1.00 80.81 168 ILE A C 1
ATOM 1230 O O . ILE A 1 168 ? -19.866 4.653 35.483 1.00 80.81 168 ILE A O 1
ATOM 1234 N N . ILE A 1 169 ? -18.820 5.578 33.741 1.00 74.75 169 ILE A N 1
ATOM 1235 C CA . ILE A 1 169 ? -19.879 5.276 32.762 1.00 74.75 169 ILE A CA 1
ATOM 1236 C C . ILE A 1 169 ? -19.446 4.092 31.894 1.00 74.75 169 ILE A C 1
ATOM 1238 O O . ILE A 1 169 ? -18.599 4.253 31.020 1.00 74.75 169 ILE A O 1
ATOM 1242 N N . LEU A 1 170 ? -20.076 2.931 32.083 1.00 72.50 170 LEU A N 1
ATOM 1243 C CA . LEU A 1 170 ? -19.709 1.668 31.425 1.00 72.50 170 LEU A CA 1
ATOM 1244 C C . LEU A 1 170 ? -19.731 1.721 29.881 1.00 72.50 170 LEU A C 1
ATOM 1246 O O . LEU A 1 170 ? -18.789 1.281 29.234 1.00 72.50 170 LEU A O 1
ATOM 1250 N N . TYR A 1 171 ? -20.757 2.335 29.283 1.00 70.31 171 TYR A N 1
ATOM 1251 C CA . TYR A 1 171 ? -20.981 2.373 27.821 1.00 70.31 171 TYR A CA 1
ATOM 1252 C C . TYR A 1 171 ? -20.406 3.627 27.143 1.00 70.31 171 TYR A C 1
ATOM 1254 O O . TYR A 1 171 ? -20.889 4.108 26.116 1.00 70.31 171 TYR A O 1
ATOM 1262 N N . GLY A 1 172 ? -19.401 4.226 27.776 1.00 83.31 172 GLY A N 1
ATOM 1263 C CA . GLY A 1 172 ? -18.823 5.496 27.371 1.00 83.31 172 GLY A CA 1
ATOM 1264 C C . GLY A 1 172 ? -17.524 5.371 26.589 1.00 83.31 172 GLY A C 1
ATOM 1265 O O . GLY A 1 172 ? -16.780 6.341 26.609 1.00 83.31 172 GLY 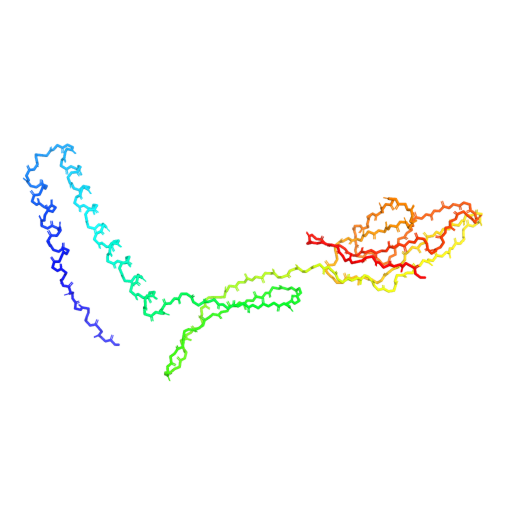A O 1
ATOM 1266 N N . TYR A 1 173 ? -17.192 4.231 25.975 1.00 90.94 173 TYR A N 1
ATOM 1267 C CA . TYR A 1 173 ? -15.863 4.024 25.387 1.00 90.94 173 TYR A CA 1
ATOM 1268 C C . TYR A 1 173 ? -15.913 3.439 23.985 1.00 90.94 173 TYR A C 1
ATOM 1270 O O . TYR A 1 173 ? -16.746 2.592 23.679 1.00 90.94 173 TYR A O 1
ATOM 1278 N N . GLN A 1 174 ? -14.961 3.867 23.163 1.00 93.06 174 GLN A N 1
ATOM 1279 C CA . GLN A 1 174 ? -14.732 3.371 21.816 1.00 93.06 174 GLN A CA 1
ATOM 1280 C C . GLN A 1 174 ? -13.283 2.937 21.646 1.00 93.06 174 GLN A C 1
ATOM 1282 O O . GLN A 1 174 ? -12.371 3.584 22.160 1.00 93.06 174 GLN A O 1
ATOM 1287 N N . VAL A 1 175 ? -13.060 1.871 20.881 1.00 94.31 175 VAL A N 1
ATOM 1288 C CA . VAL A 1 175 ? -11.725 1.358 20.558 1.00 94.31 175 VAL A CA 1
ATOM 1289 C C . VAL A 1 175 ? -11.536 1.322 19.046 1.00 94.31 175 VAL A C 1
ATOM 1291 O O . VAL A 1 175 ? -12.445 0.955 18.303 1.00 94.31 175 VAL A O 1
ATOM 1294 N N . ARG A 1 176 ? -10.340 1.683 18.578 1.00 95.06 176 ARG A N 1
ATOM 1295 C CA . ARG A 1 176 ? -9.907 1.458 17.192 1.00 95.06 176 ARG A CA 1
ATOM 1296 C C . ARG A 1 176 ? -8.496 0.889 17.135 1.00 95.06 176 ARG A C 1
ATOM 1298 O O . ARG A 1 176 ? -7.673 1.145 18.016 1.00 95.06 176 ARG A O 1
ATOM 1305 N N . ALA A 1 177 ? -8.223 0.133 16.081 1.00 95.62 177 ALA A N 1
ATOM 1306 C CA . ALA A 1 177 ? -6.917 -0.448 15.799 1.00 95.62 177 ALA A CA 1
ATOM 1307 C C . ALA A 1 177 ? -6.135 0.449 14.843 1.00 95.62 177 ALA A C 1
ATOM 1309 O O . ALA A 1 177 ? -6.700 0.976 13.886 1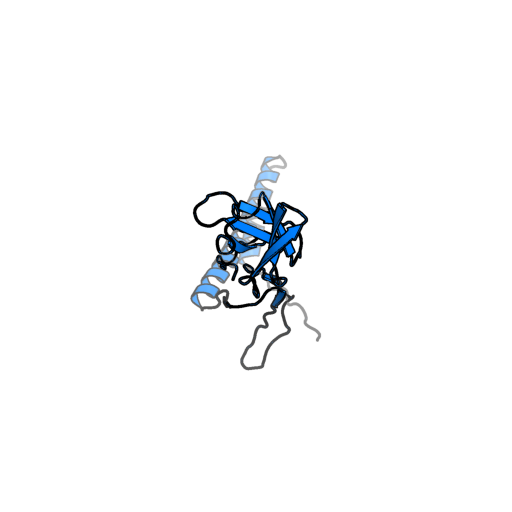.00 95.62 177 ALA A O 1
ATOM 1310 N N . CYS A 1 178 ? -4.836 0.593 15.070 1.00 94.69 178 CYS A N 1
ATOM 1311 C CA . CYS A 1 178 ? -3.991 1.469 14.279 1.00 94.69 178 CYS A CA 1
ATOM 1312 C C . CYS A 1 178 ? -2.658 0.815 13.925 1.00 94.69 178 CYS A C 1
ATOM 1314 O O . CYS A 1 178 ? -2.124 -0.015 14.663 1.00 94.69 178 CYS A O 1
ATOM 1316 N N . ASN A 1 179 ? -2.096 1.232 12.796 1.00 92.81 179 ASN A N 1
ATOM 1317 C CA . ASN A 1 179 ? -0.718 0.957 12.423 1.00 92.81 179 ASN A CA 1
ATOM 1318 C C . ASN A 1 179 ? -0.057 2.195 11.798 1.00 92.81 179 ASN A C 1
ATOM 1320 O O . ASN A 1 179 ? -0.566 3.309 11.916 1.00 92.81 179 ASN A O 1
ATOM 1324 N N . ALA A 1 180 ? 1.103 2.016 11.160 1.00 91.31 180 ALA A N 1
ATOM 1325 C CA . ALA A 1 180 ? 1.828 3.108 10.506 1.00 91.31 180 ALA A CA 1
ATOM 1326 C C . ALA A 1 180 ? 1.088 3.713 9.293 1.00 91.31 180 ALA A C 1
ATOM 1328 O O . ALA A 1 180 ? 1.416 4.821 8.882 1.00 91.31 180 ALA A O 1
ATOM 1329 N N . VAL A 1 181 ? 0.121 2.995 8.713 1.00 93.00 181 VAL A N 1
ATOM 1330 C CA . VAL A 1 181 ? -0.656 3.426 7.538 1.00 93.00 181 VAL A CA 1
ATOM 1331 C C . VAL A 1 181 ? -1.879 4.231 7.964 1.00 93.00 181 VAL A C 1
ATOM 1333 O O . VAL A 1 181 ? -2.222 5.220 7.321 1.00 93.00 181 VAL A O 1
ATOM 1336 N N . GLY A 1 182 ? -2.536 3.832 9.053 1.00 94.19 182 GLY A N 1
ATOM 1337 C CA . GLY A 1 182 ? -3.690 4.546 9.584 1.00 94.19 182 GLY A CA 1
ATOM 1338 C C . GLY A 1 182 ? -4.433 3.768 10.662 1.00 94.19 182 GLY A C 1
ATOM 1339 O O . GLY A 1 182 ? -3.942 2.763 11.177 1.00 94.19 182 GLY A O 1
ATOM 1340 N N . CYS A 1 183 ? -5.632 4.245 10.988 1.00 95.50 183 CYS A N 1
ATOM 1341 C CA . CYS A 1 183 ? -6.503 3.654 11.998 1.00 95.50 183 CYS A CA 1
ATOM 1342 C C . CYS A 1 183 ? -7.845 3.223 11.407 1.00 95.50 183 CYS A C 1
ATOM 1344 O O . CYS A 1 183 ? -8.378 3.894 10.521 1.00 95.50 183 CYS A O 1
ATOM 1346 N N . SER A 1 184 ? -8.405 2.143 11.945 1.00 96.69 184 SER A N 1
ATOM 1347 C CA . SER A 1 184 ? -9.761 1.700 11.641 1.00 96.69 184 SER A CA 1
ATOM 1348 C C . SER A 1 184 ? -10.826 2.653 12.190 1.00 96.69 184 SER A C 1
ATOM 1350 O O . SER A 1 184 ? -10.536 3.609 12.920 1.00 96.69 184 SER A O 1
ATOM 1352 N N . ALA A 1 185 ? -12.080 2.402 11.808 1.00 96.38 185 ALA A N 1
ATOM 1353 C CA . ALA A 1 185 ? -13.225 3.069 12.409 1.00 96.38 185 ALA A CA 1
ATOM 1354 C C . ALA A 1 185 ? -13.327 2.748 13.912 1.00 96.38 185 ALA A C 1
ATOM 1356 O O . ALA A 1 185 ? -12.833 1.723 14.384 1.00 96.38 185 ALA A O 1
ATOM 1357 N N . TRP A 1 186 ? -13.976 3.640 14.655 1.00 94.44 186 TRP A N 1
ATOM 1358 C CA . TRP A 1 186 ? -14.270 3.434 16.069 1.00 94.44 186 TRP A CA 1
ATOM 1359 C C . TRP A 1 186 ? -15.332 2.349 16.260 1.00 94.44 186 TRP A C 1
ATOM 1361 O O . TRP A 1 186 ? -16.297 2.286 15.499 1.00 94.44 186 TRP A O 1
ATOM 1371 N N . VAL A 1 187 ? -15.153 1.522 17.290 1.00 94.88 187 VAL A N 1
ATOM 1372 C CA . VAL A 1 187 ? -16.120 0.511 17.732 1.00 94.88 187 VAL A CA 1
ATOM 1373 C C . VAL A 1 187 ? -16.475 0.780 19.186 1.00 94.88 187 VAL A C 1
ATOM 1375 O O . VAL A 1 187 ? -15.575 0.845 20.022 1.00 94.88 187 VAL A O 1
ATOM 1378 N N . ASP A 1 188 ? -17.765 0.936 19.478 1.00 92.75 188 ASP A N 1
ATOM 1379 C CA . ASP A 1 188 ? -18.267 1.079 20.846 1.00 92.75 188 ASP A CA 1
ATOM 1380 C C . ASP A 1 188 ? -17.999 -0.184 21.672 1.00 92.75 188 ASP A C 1
ATOM 1382 O O . ASP A 1 188 ? -18.144 -1.308 21.186 1.00 92.75 188 ASP A O 1
ATOM 1386 N N . ALA A 1 189 ? -17.623 0.013 22.932 1.00 90.38 189 ALA A N 1
ATOM 1387 C CA . ALA A 1 189 ? -17.544 -1.052 23.915 1.00 90.38 189 ALA A CA 1
ATOM 1388 C C . ALA A 1 189 ? -18.954 -1.383 24.430 1.00 90.38 189 ALA A C 1
ATOM 1390 O O . ALA A 1 189 ? -19.640 -0.510 24.972 1.00 90.38 189 ALA A O 1
ATOM 1391 N N . LEU A 1 190 ? -19.369 -2.638 24.232 1.00 85.38 190 LEU A N 1
ATOM 1392 C CA . LEU A 1 190 ? -20.664 -3.185 24.658 1.00 85.38 190 LEU A CA 1
ATOM 1393 C C . LEU A 1 190 ? -20.575 -3.950 25.978 1.00 85.38 190 LEU A C 1
ATOM 1395 O O . LEU A 1 190 ? -19.496 -4.513 26.282 1.00 85.38 190 LEU A O 1
#

Sequence (190 aa):
MGIRLKRIKCAAMEGLVEEGKEVIDGVEEDPLRDAALIGGGNKVEHYDIASYGTLIALAKQLGYGAGSWATSGRGDGTYAYVVAACNAGGCGPNSAAATVSVNNVPPTPTNVHAIDSFSGKREILTITWNATPGATYYQVLRNNTTTMWQVNAPTTLQLVESGPIGEIILYGYQVRACNAVGCSAWVDAL

pLDDT: mean 86.59, std 9.82, range [35.59, 96.69]

Foldseek 3Di:
DPDDPDPDDDPVLVVLVVVLVVQLVVDPPDVVSVVSNVVSVVVNVVVVVVVVVVVVVVCVVVVVDDDDDDDDDDDFDKDWDWDWDADPVGTDDTDPTDIDGDQDAWEWWAQWAWDWDDDPQKIWIKTFTQQIPRFQKKWKDFAPDPDIDIGGHSGRMDTDDMDGPPPDDRFGMWMWGGDPHGIYDTDTHD

=== Feature glossary ===
Key to the feature types in this record:

Secondary structure (8-state, DSSP). Secondary structure is the local, repeating backbone conformation. DSSP classifies it into eight states by reading the hydrogen-bond network: three helix types (H, G, I), two β types (E, B), two non-regular types (T, S), and unstructured coil (-).

Backbone torsions (φ/ψ). Backbone dihedral angles. Every residue except chain termini has a φ (preceding-C → N → Cα → C) and a ψ (N → Cα → C → next-N). They are reported in degrees following the IUPAC sign convention. Secondary structure is essentially a statement about which (φ, ψ) basin each residue occupies.

Predicted aligned error. Predicted Aligned Error (PAE) is an AlphaFold confidence matrix: entry (i, j) is the expected error in the position of residue j, in ångströms, when the prediction is superimposed on the true structure at residue i. Low PAE within a block of residues means that block is internally rigid and well-predicted; high PAE between two blocks means their relative placement is uncertain even if each block individually is confident.

B-factor. B-factor (Debye–Waller factor) reflects atomic displacement in the crystal lattice. It is an experimental observable (units Å²), not a prediction; low values mean the atom is pinned down, high values mean it moves or is heterogeneous across the crystal.

Secondary structure (3-state, P-SEA). Three-state secondary structure (P-SEA) collapses the eight DSSP classes into helix (a), strand (b), and coil (c). P-SEA assigns these from Cα geometry alone — distances and angles — without requiring backbone oxygens, so it works on any Cα trace.

Sequence. Primary structure: the covalent order of the twenty standard amino acids along the backbone. Two proteins with the same sequence will (almost always) fold to the same structure; two with 30% identity often share a fold but not the details.

pLDDT. pLDDT is the predicted lDDT-Cα score: AlphaFold's confidence that the local environment of each residue (all inter-atomic distances within 15 Å) is correctly placed. It is a per-residue number between 0 and 100, with higher meaning more reliable.

InterPro / GO / CATH / organism. Functional annotations link the protein to curated databases. InterPro entries identify conserved domains and families by matching the sequence against member-database signatures (Pfam, PROSITE, CDD, …). Gene Ontology (GO) terms describe molecular function, biological process, and cellular component in a controlled vocabulary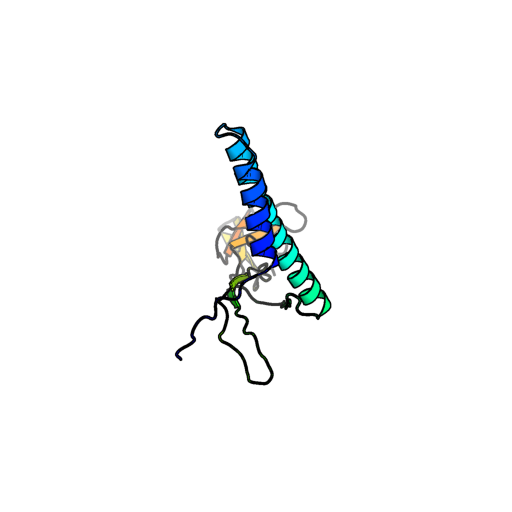. CATH places the structure in a hierarchical fold classification (Class/Architecture/Topology/Homologous-superfamily). The organism is the source species.

Contact-map, Ramachandran, and PAE plots. Three diagnostic plots accompany the record. The Cα contact map visualizes the tertiary structure as a 2D adjacency matrix (8 Å cutoff, sequence-local contacts suppressed). The Ramachandran plot shows the distribution of backbone (φ, ψ) torsions, with points in the α and β basins reflecting secondary structure content. The PAE plot shows AlphaFold's inter-residue confidence as a color matrix.

mmCIF coordinates. The mmCIF table is the protein's shape written out atom by atom. For each backbone N, Cα, C, and carbonyl O, it records an (x, y, z) coordinate triple in Å plus the residue type, chain letter, and residue number.

Radius of gyration, Cα contacts, bounding box. Three whole-structure scalars: the radius of gyration (RMS distance of Cα from centroid, in Å), the count of Cα–Cα contacts (pairs closer than 8 Å and separated by more than four residues in sequence — i.e. tertiary, not local, contacts), and the bounding-box dimensions. Together they distinguish compact globular folds from extended fibres or disordered chains.

Foldseek 3Di. The Foldseek 3Di string encodes local tertiary geometry as a 20-letter alphabet — one character per residue — derived from the relative positions of nearby Cα atoms. Unlike the amino-acid sequence, 3Di is a direct function of the 3D structure, so two proteins with the same fold have similar 3Di strings even at low sequence identity.

Rendered structure images. Six rendered views show the 3D structure from the faces of a cube — i.e. along ±x, ±y, ±z. Rendering representation is drawn randomly per protein from cartoon (secondary-structure ribbons), sticks (backbone bonds), or molecular surface; coloring is either N→C rainbow (blue at the N-terminus through red at the C-terminus) or one color per chain.

Nearest PDB structures. The Foldseek neighbor list gives the closest experimentally determined structures in the PDB, ranked by structural alignment. TM-score near 1 means near-identical fold; near 0.3 means only rough topology match. This is how one finds what a novel AlphaFold prediction most resembles in the solved-structure universe.

Solvent-accessible surface area. SASA measures how much of the protein is reachable by solvent. It is computed by rolling a water-sized probe over the atomic surface and summing the exposed area (Å²). Per-residue SASA distinguishes core (buried, low SASA) from surface (exposed, high SASA) residues; total SASA is a whole-molecule size measure.